Protein AF-A0A3D9ZGR5-F1 (afdb_monomer_lite)

pLDDT: mean 78.17, std 23.21, range [31.7, 98.69]

Sequence (189 aa):
MRRVLQILGTAALRSRIGIALVLVIVVLAVVGVARVFSGPEDVRTGAVGPVDTSTATSAAAPKEGDDGVVEPSPESSTALDPGPSLSPGARRPETVAEAFAGDWLDRTAKADAWYEALLINSTPTLAAKLKGVDPVVVPADRLTGPATVVPRGSGLVEVSYPVDSGTLLLRLVVGEGRWLVDGVDWERG

Organism: NCBI:txid53367

Secondary structure (DSSP, 8-state):
--SSSSSSSSSGGGSHHHHHHHHHHHHHHHHHHHHHHS-----------------------------------S---------PPPPTTPPPHHHHHHHHHHHHH-TTS-HHHHHHHHHTTB-HHHHHHHTT--GGG-S-S-B-S--EEEEEETTEEEEEEEETTEEEEEEEEEETTEEEEEEEEEEE-

Structure (mmCIF, N/CA/C/O backbone):
data_AF-A0A3D9ZGR5-F1
#
_entry.id   AF-A0A3D9ZGR5-F1
#
loop_
_atom_site.group_PDB
_atom_site.id
_atom_site.type_symbol
_atom_site.label_atom_id
_atom_site.label_alt_id
_atom_site.label_comp_id
_atom_site.label_asym_id
_atom_site.label_entity_id
_atom_site.label_seq_id
_atom_site.pdbx_PDB_ins_code
_atom_site.Cartn_x
_atom_site.Cartn_y
_atom_site.Cartn_z
_atom_site.occupancy
_atom_site.B_iso_or_equiv
_atom_site.auth_seq_id
_atom_site.auth_comp_id
_atom_site.auth_asym_id
_atom_site.auth_atom_id
_atom_site.pdbx_PDB_model_num
ATOM 1 N N . MET A 1 1 ? -0.698 -10.8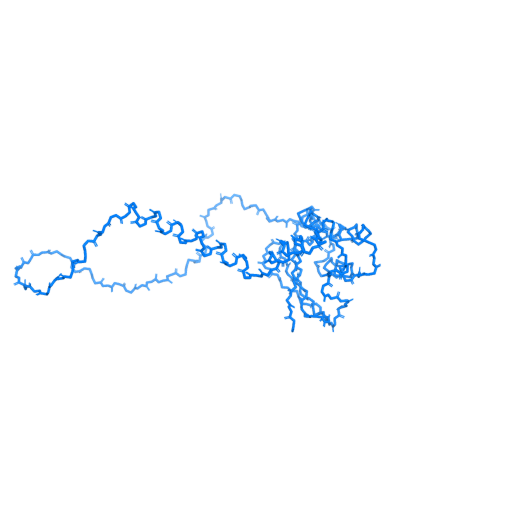22 -53.041 1.00 48.00 1 MET A N 1
ATOM 2 C CA . MET A 1 1 ? -0.924 -9.422 -52.608 1.00 48.00 1 MET A CA 1
ATOM 3 C C . MET A 1 1 ? -2.233 -9.306 -51.813 1.00 48.00 1 MET A C 1
ATOM 5 O O . MET A 1 1 ? -3.213 -8.788 -52.322 1.00 48.00 1 MET A O 1
ATOM 9 N N . ARG A 1 2 ? -2.300 -9.860 -50.591 1.00 48.69 2 ARG A N 1
ATOM 10 C CA . ARG A 1 2 ? -3.538 -9.864 -49.769 1.00 48.69 2 ARG A CA 1
ATOM 11 C C . ARG A 1 2 ? -3.290 -9.887 -48.248 1.00 48.69 2 ARG A C 1
ATOM 13 O O . ARG A 1 2 ? -4.176 -10.245 -47.488 1.00 48.69 2 ARG A O 1
ATOM 20 N N . ARG A 1 3 ? -2.084 -9.525 -47.792 1.00 52.81 3 ARG A N 1
ATOM 21 C CA . ARG A 1 3 ? -1.695 -9.556 -46.365 1.00 52.81 3 ARG A CA 1
ATOM 22 C C . ARG A 1 3 ? -0.889 -8.328 -45.924 1.00 52.81 3 ARG A C 1
ATOM 24 O O . ARG A 1 3 ? 0.081 -8.457 -45.196 1.00 52.81 3 ARG A O 1
ATOM 31 N N . VAL A 1 4 ? -1.263 -7.141 -46.401 1.00 50.06 4 VAL A N 1
ATOM 32 C CA . VAL A 1 4 ? -0.648 -5.873 -45.944 1.00 50.06 4 VAL A CA 1
ATOM 33 C C . VAL A 1 4 ? -1.689 -4.916 -45.340 1.00 50.06 4 VAL A C 1
ATOM 35 O O . VAL A 1 4 ? -1.331 -3.938 -44.701 1.00 50.06 4 VAL A O 1
ATOM 38 N N . LEU A 1 5 ? -2.988 -5.231 -45.422 1.00 52.34 5 LEU A N 1
ATOM 39 C CA . LEU A 1 5 ? -4.062 -4.301 -45.044 1.00 52.34 5 LEU A CA 1
ATOM 40 C C . LEU A 1 5 ? -4.802 -4.649 -43.738 1.00 52.34 5 LEU A C 1
ATOM 42 O O . LEU A 1 5 ? -5.994 -4.384 -43.633 1.00 52.34 5 LEU A O 1
ATOM 46 N N . GLN A 1 6 ? -4.144 -5.261 -42.748 1.00 50.72 6 GLN A N 1
ATOM 47 C CA . GLN A 1 6 ? -4.806 -5.568 -41.462 1.00 50.72 6 GLN A CA 1
ATOM 48 C C . GLN A 1 6 ? -4.006 -5.242 -40.195 1.00 50.72 6 GLN A C 1
ATOM 50 O O . GLN A 1 6 ? -4.490 -5.505 -39.102 1.00 50.72 6 GLN A O 1
ATOM 55 N N . ILE A 1 7 ? -2.834 -4.608 -40.296 1.00 49.72 7 ILE A N 1
ATOM 56 C CA . ILE A 1 7 ? -2.042 -4.248 -39.099 1.00 49.72 7 ILE A CA 1
ATOM 57 C C . ILE A 1 7 ? -2.224 -2.767 -38.702 1.00 49.72 7 ILE A C 1
ATOM 59 O O . ILE A 1 7 ? -1.775 -2.342 -37.645 1.00 49.72 7 ILE A O 1
ATOM 63 N N . LEU A 1 8 ? -2.972 -1.973 -39.479 1.00 50.44 8 LEU A N 1
ATOM 64 C CA . LEU A 1 8 ? -3.129 -0.533 -39.222 1.00 50.44 8 LEU A CA 1
ATOM 65 C C . LEU A 1 8 ? -4.407 -0.133 -38.456 1.00 50.44 8 LEU A C 1
ATOM 67 O O . LEU A 1 8 ? -4.675 1.054 -38.310 1.00 50.44 8 LEU A O 1
ATOM 71 N N . GLY A 1 9 ? -5.202 -1.095 -37.973 1.00 48.31 9 GLY A N 1
ATOM 72 C CA . GLY A 1 9 ? -6.511 -0.818 -37.359 1.00 48.31 9 GLY A CA 1
ATOM 73 C C . GLY A 1 9 ? -6.528 -0.695 -35.831 1.00 48.31 9 GLY A C 1
ATOM 74 O O . GLY A 1 9 ? -7.430 -0.068 -35.289 1.00 48.31 9 GLY A O 1
ATOM 75 N N . THR A 1 10 ? -5.556 -1.268 -35.116 1.00 51.88 10 THR A N 1
ATOM 76 C CA . THR A 1 10 ? -5.634 -1.391 -33.642 1.00 51.88 10 THR A CA 1
ATOM 77 C C . THR A 1 10 ? -4.475 -0.739 -32.887 1.00 51.88 10 THR A C 1
ATOM 79 O O . THR A 1 10 ? -4.535 -0.615 -31.667 1.00 51.88 10 THR A O 1
ATOM 82 N N . ALA A 1 11 ? -3.450 -0.240 -33.588 1.00 47.16 11 ALA A N 1
ATOM 83 C CA . ALA A 1 11 ? -2.308 0.444 -32.971 1.00 47.16 11 ALA A CA 1
ATOM 84 C C . ALA A 1 11 ? -2.539 1.952 -32.727 1.00 47.16 11 ALA A C 1
ATOM 86 O O . ALA A 1 11 ? -1.867 2.548 -31.889 1.00 47.16 11 ALA A O 1
ATOM 87 N N . ALA A 1 12 ? -3.509 2.574 -33.407 1.00 47.66 12 ALA A N 1
ATOM 88 C CA . ALA A 1 12 ? -3.790 4.008 -33.270 1.00 47.66 12 ALA A CA 1
ATOM 89 C C . ALA A 1 12 ? -4.650 4.363 -32.038 1.00 47.66 12 ALA A C 1
ATOM 91 O O . ALA A 1 12 ? -4.722 5.529 -31.654 1.00 47.66 12 ALA A O 1
ATOM 92 N N . LEU A 1 13 ? -5.254 3.371 -31.370 1.00 50.41 13 LEU A N 1
ATOM 93 C CA . LEU A 1 13 ? -6.114 3.573 -30.194 1.00 50.41 13 LEU A CA 1
ATOM 94 C C . LEU A 1 13 ? -5.359 3.498 -28.854 1.00 50.41 13 LEU A C 1
ATOM 96 O O . LEU A 1 13 ? -5.968 3.390 -27.795 1.00 50.41 13 LEU A O 1
ATOM 100 N N . ARG A 1 14 ? -4.021 3.542 -28.891 1.00 52.50 14 ARG A N 1
ATOM 101 C CA . ARG A 1 14 ? -3.148 3.468 -27.706 1.00 52.50 14 ARG A CA 1
ATOM 102 C C . ARG A 1 14 ? -2.356 4.753 -27.443 1.00 52.50 14 ARG A C 1
ATOM 104 O O . ARG A 1 14 ? -1.434 4.757 -26.636 1.00 52.50 14 ARG A O 1
ATOM 111 N N . SER A 1 15 ? -2.715 5.847 -28.114 1.00 52.06 15 SER A N 1
ATOM 112 C CA . SER A 1 15 ? -2.155 7.176 -27.868 1.00 52.06 15 SER A CA 1
ATOM 113 C C . SER A 1 15 ? -3.189 8.036 -27.149 1.00 52.06 15 SER A C 1
ATOM 115 O O . SER A 1 15 ? -4.352 8.063 -27.551 1.00 52.06 15 SER A O 1
ATOM 117 N N . ARG A 1 16 ? -2.771 8.776 -26.112 1.00 60.88 16 ARG A N 1
ATOM 118 C CA . ARG A 1 16 ? -3.596 9.751 -25.360 1.00 60.88 16 ARG A CA 1
ATOM 119 C C . ARG A 1 16 ? -4.367 10.719 -26.275 1.00 60.88 16 ARG A C 1
ATOM 121 O O . ARG A 1 16 ? -5.413 11.234 -25.899 1.00 60.88 16 ARG A O 1
ATOM 128 N N . ILE A 1 17 ? -3.872 10.896 -27.500 1.00 69.00 17 ILE A N 1
ATOM 129 C CA . ILE A 1 17 ? -4.474 11.684 -28.574 1.00 69.00 17 ILE A CA 1
ATOM 130 C C . ILE A 1 17 ? -5.829 11.116 -29.022 1.00 69.00 17 ILE A C 1
ATOM 132 O O . ILE A 1 17 ? -6.754 11.890 -29.234 1.00 69.00 17 ILE A O 1
ATOM 136 N N . GLY A 1 18 ? -5.990 9.791 -29.124 1.00 71.38 18 GLY A N 1
ATOM 137 C CA . GLY A 1 18 ? -7.257 9.176 -29.544 1.00 71.38 18 GLY A CA 1
ATOM 138 C C . GLY A 1 18 ? -8.380 9.424 -28.537 1.00 71.38 18 GLY A C 1
ATOM 139 O O . GLY A 1 18 ? -9.489 9.784 -28.919 1.00 71.38 18 GLY A O 1
ATOM 140 N N . ILE A 1 19 ? -8.058 9.326 -27.244 1.00 76.56 19 ILE A N 1
ATOM 141 C CA . ILE A 1 19 ? -8.994 9.640 -26.157 1.00 76.56 19 ILE A CA 1
ATOM 142 C C . ILE A 1 19 ? -9.350 11.129 -26.180 1.00 76.56 19 ILE A C 1
ATOM 144 O O . ILE A 1 19 ? -10.529 11.464 -26.128 1.00 76.56 19 ILE A O 1
ATOM 148 N N . ALA A 1 20 ? -8.362 12.019 -26.323 1.00 79.50 20 ALA A N 1
ATOM 149 C CA . ALA A 1 20 ? -8.608 13.459 -26.408 1.00 79.50 20 ALA A CA 1
ATOM 150 C C . ALA A 1 20 ? -9.528 13.824 -27.587 1.00 79.50 20 ALA A C 1
ATOM 152 O O . ALA A 1 20 ? -10.441 14.629 -27.426 1.00 79.50 20 ALA A O 1
ATOM 153 N N . LEU A 1 21 ? -9.340 13.194 -28.750 1.00 83.44 21 LEU A N 1
ATOM 154 C CA . LEU A 1 21 ? -10.139 13.455 -29.949 1.00 83.44 21 LEU A CA 1
ATOM 155 C C . LEU A 1 21 ? -11.590 12.979 -29.780 1.00 83.44 21 LEU A C 1
ATOM 157 O O . LEU A 1 21 ? -12.518 13.712 -30.114 1.00 83.44 21 LEU A O 1
ATOM 161 N N . VAL A 1 22 ? -11.794 11.797 -29.186 1.00 84.94 22 VAL A N 1
ATOM 162 C CA . VAL A 1 22 ? -13.137 11.303 -28.835 1.00 84.94 22 VAL A CA 1
ATOM 163 C C . VAL A 1 22 ? -13.820 12.250 -27.845 1.00 84.94 22 VAL A C 1
ATOM 165 O O . VAL A 1 22 ? -14.980 12.603 -28.043 1.00 84.94 22 VAL A O 1
ATOM 168 N N . LEU A 1 23 ? -13.101 12.719 -26.822 1.00 86.19 23 LEU A N 1
ATOM 169 C CA . LEU A 1 23 ? -13.646 13.623 -25.807 1.00 86.19 23 LEU A CA 1
ATOM 170 C C . LEU A 1 23 ? -14.041 14.982 -26.412 1.00 86.19 23 LEU A C 1
ATOM 172 O O . LEU A 1 23 ? -15.135 15.472 -26.147 1.00 86.19 23 LEU A O 1
ATOM 176 N N . VAL A 1 24 ? -13.213 15.548 -27.300 1.00 90.06 24 VAL A N 1
ATOM 177 C CA . VAL A 1 24 ? -13.534 16.782 -28.044 1.00 90.06 24 VAL A CA 1
ATOM 178 C C . VAL A 1 24 ? -14.795 16.612 -28.893 1.00 90.06 24 VAL A C 1
ATOM 180 O O . VAL A 1 24 ? -15.663 17.483 -28.869 1.00 90.06 24 VAL A O 1
ATOM 183 N N . ILE A 1 25 ? -14.939 15.490 -29.607 1.00 91.88 25 ILE A N 1
ATOM 184 C CA . ILE A 1 25 ? -16.136 15.212 -30.418 1.00 91.88 25 ILE A CA 1
ATOM 185 C C . ILE A 1 25 ? -17.385 15.128 -29.534 1.00 91.88 25 ILE A C 1
ATOM 187 O O . ILE A 1 25 ? -18.410 15.718 -29.871 1.00 91.88 25 ILE A O 1
ATOM 191 N N . VAL A 1 26 ? -17.303 14.439 -28.392 1.00 91.56 26 VAL A N 1
ATOM 192 C CA . VAL A 1 26 ? -18.423 14.321 -27.446 1.00 91.56 26 VAL A CA 1
ATOM 193 C C . VAL A 1 26 ? -18.821 15.690 -26.894 1.00 91.56 26 VAL A C 1
ATOM 195 O O . VAL A 1 26 ? -20.006 16.019 -26.889 1.00 91.56 26 VAL A O 1
ATOM 198 N N . VAL A 1 27 ? -17.856 16.522 -26.491 1.00 90.44 27 VAL A N 1
ATOM 199 C CA . VAL A 1 27 ? -18.130 17.884 -26.001 1.00 90.44 27 VAL A CA 1
ATOM 200 C C . VAL A 1 27 ? -18.803 18.729 -27.082 1.00 90.44 27 VAL A C 1
ATOM 202 O O . VAL A 1 27 ? -19.818 19.366 -26.809 1.00 90.44 27 VAL A O 1
ATOM 205 N N . LEU A 1 28 ? -18.300 18.701 -28.319 1.00 89.62 28 LEU A N 1
ATOM 206 C CA . LEU A 1 28 ? -18.910 19.431 -29.434 1.00 89.62 28 LEU A CA 1
ATOM 207 C C . LEU A 1 28 ? -20.324 18.936 -29.753 1.00 89.62 28 LEU A C 1
ATOM 209 O O . LEU A 1 28 ? -21.185 19.752 -30.070 1.00 89.62 28 LEU A O 1
ATOM 213 N N . ALA A 1 29 ? -20.591 17.634 -29.634 1.00 87.25 29 ALA A N 1
ATOM 214 C CA . ALA A 1 29 ? -21.930 17.084 -29.815 1.00 87.25 29 ALA A CA 1
ATOM 215 C C . ALA A 1 29 ? -22.896 17.587 -28.732 1.00 87.25 29 ALA A C 1
ATOM 217 O O . ALA A 1 29 ? -23.987 18.049 -29.057 1.00 87.25 29 ALA A O 1
ATOM 218 N N . VAL A 1 30 ? -22.486 17.574 -27.459 1.00 86.88 30 VAL A N 1
ATOM 219 C CA . VAL A 1 30 ? -23.308 18.080 -26.346 1.00 86.88 30 VAL A CA 1
ATOM 220 C C . VAL A 1 30 ? -23.566 19.581 -26.492 1.00 86.88 30 VAL A C 1
ATOM 222 O O . VAL A 1 30 ? -24.713 20.013 -26.401 1.00 86.88 30 VAL A O 1
ATOM 225 N N . VAL A 1 31 ? -22.528 20.377 -26.777 1.00 81.12 31 VAL A N 1
ATOM 226 C CA . VAL A 1 31 ? -22.653 21.832 -26.978 1.00 81.12 31 VAL A CA 1
ATOM 227 C C . VAL A 1 31 ? -23.486 22.147 -28.218 1.00 81.12 31 VAL A C 1
ATOM 229 O O . VAL A 1 31 ? -24.292 23.071 -28.185 1.00 81.12 31 VAL A O 1
ATOM 232 N N . GLY A 1 32 ? -23.330 21.379 -29.297 1.00 75.62 32 GLY A N 1
ATOM 233 C CA . GLY A 1 32 ? -24.111 21.529 -30.522 1.00 75.62 32 GLY A CA 1
ATOM 234 C C . GLY A 1 32 ? -25.593 21.254 -30.295 1.00 75.62 32 GLY A C 1
ATOM 235 O O . GLY A 1 32 ? -26.429 22.062 -30.687 1.00 75.62 32 GLY A O 1
ATOM 236 N N . VAL A 1 33 ? -25.923 20.164 -29.596 1.00 75.56 33 VAL A N 1
ATOM 237 C CA . VAL A 1 33 ? -27.307 19.843 -29.224 1.00 75.56 33 VAL A CA 1
ATOM 238 C C . VAL A 1 33 ? -27.874 20.919 -28.293 1.00 75.56 33 VAL A C 1
ATOM 240 O O . VAL A 1 33 ? -28.961 21.428 -28.553 1.00 75.56 33 VAL A O 1
ATOM 243 N N . ALA A 1 34 ? -27.123 21.350 -27.275 1.00 69.19 34 ALA A N 1
ATOM 244 C CA . ALA A 1 34 ? -27.546 22.426 -26.378 1.00 69.19 34 ALA A CA 1
ATOM 245 C C . ALA A 1 34 ? -27.788 23.752 -27.125 1.00 69.19 34 ALA A C 1
ATOM 247 O O . ALA A 1 34 ? -28.814 24.387 -26.916 1.00 69.19 34 ALA A O 1
ATOM 248 N N . ARG A 1 35 ? -26.908 24.138 -28.059 1.00 70.19 35 ARG A N 1
ATOM 249 C CA . ARG A 1 35 ? -27.066 25.335 -28.909 1.00 70.19 35 ARG A CA 1
ATOM 250 C C . ARG A 1 35 ? -28.252 25.263 -29.867 1.00 70.19 35 ARG A C 1
ATOM 252 O O . ARG A 1 35 ? -28.731 26.310 -30.279 1.00 70.19 35 ARG A O 1
ATOM 259 N N . VAL A 1 36 ? -28.700 24.071 -30.256 1.00 67.38 36 VAL A N 1
ATOM 260 C CA . VAL A 1 36 ? -29.896 23.913 -31.102 1.00 67.38 36 VAL A CA 1
ATOM 261 C C . VAL A 1 36 ? -31.177 24.070 -30.278 1.00 67.38 36 VAL A C 1
ATOM 263 O O . VAL A 1 36 ? -32.169 24.575 -30.796 1.00 67.38 36 VAL A O 1
ATOM 266 N N . PHE A 1 37 ? -31.153 23.699 -28.995 1.00 63.66 37 PHE A N 1
ATOM 267 C CA . PHE A 1 37 ? -32.278 23.910 -28.077 1.00 63.66 37 PHE A CA 1
ATOM 268 C C . PHE A 1 37 ? -32.301 25.311 -27.446 1.00 63.66 37 PHE A C 1
ATOM 270 O O . PHE A 1 37 ? -33.373 25.821 -27.131 1.00 63.66 37 PHE A O 1
ATOM 277 N N . SER A 1 38 ? -31.146 25.958 -27.297 1.00 58.12 38 SER A N 1
ATOM 278 C CA . SER A 1 38 ? -31.021 27.356 -26.884 1.00 58.12 38 SER A CA 1
ATOM 279 C C . SER A 1 38 ? -31.007 28.252 -28.121 1.00 58.12 38 SER A C 1
ATOM 281 O O . SER A 1 38 ? -29.950 28.529 -28.685 1.00 58.12 38 SER A O 1
ATOM 283 N N . GLY A 1 39 ? -32.191 28.675 -28.571 1.00 50.25 39 GLY A N 1
ATOM 284 C CA . GLY A 1 39 ? -32.332 29.667 -29.640 1.00 50.25 39 GLY A CA 1
ATOM 285 C C . GLY A 1 39 ? -31.538 30.962 -29.371 1.00 50.25 39 GLY A C 1
ATOM 286 O O . GLY A 1 39 ? -31.064 31.183 -28.256 1.00 50.25 39 GLY A O 1
ATOM 287 N N . PRO A 1 40 ? -31.349 31.815 -30.394 1.00 48.09 40 PRO A N 1
ATOM 288 C CA . PRO A 1 40 ? -30.497 32.995 -30.297 1.00 48.09 40 PRO A CA 1
ATOM 289 C C . PRO A 1 40 ? -31.122 34.028 -29.355 1.00 48.09 40 PRO A C 1
ATOM 291 O O . PRO A 1 40 ? -32.073 34.712 -29.718 1.00 48.09 40 PRO A O 1
ATOM 294 N N . GLU A 1 41 ? -30.585 34.138 -28.144 1.00 50.88 41 GLU A N 1
ATOM 295 C CA . GLU A 1 41 ? -30.926 35.221 -27.224 1.00 50.88 41 GLU A CA 1
ATOM 296 C C . GLU A 1 41 ? -30.196 36.493 -27.678 1.00 50.88 41 GLU A C 1
ATOM 298 O O . GLU A 1 41 ? -28.963 36.551 -27.739 1.00 50.88 41 GLU A O 1
ATOM 303 N N . ASP A 1 42 ? -30.998 37.489 -28.053 1.00 39.47 42 ASP A N 1
ATOM 304 C CA . ASP A 1 42 ? -30.600 38.827 -28.469 1.00 39.47 42 ASP A CA 1
ATOM 305 C C . ASP A 1 42 ? -29.601 39.472 -27.497 1.00 39.47 42 ASP A C 1
ATOM 307 O O . ASP A 1 42 ? -29.864 39.664 -26.308 1.00 39.47 42 ASP A O 1
ATOM 311 N N . VAL A 1 43 ? -28.475 39.924 -28.047 1.00 49.81 43 VAL A N 1
ATOM 312 C CA . VAL A 1 43 ? -27.574 40.873 -27.393 1.00 49.81 43 VAL A CA 1
ATOM 313 C C . VAL A 1 43 ? -28.301 42.215 -27.281 1.00 49.81 43 VAL A C 1
ATOM 315 O O . VAL A 1 43 ? -28.316 43.005 -28.224 1.00 49.81 43 VAL A O 1
ATOM 318 N N . ARG A 1 44 ? -28.904 42.499 -26.123 1.00 39.66 44 ARG A N 1
ATOM 319 C CA . ARG A 1 44 ? -29.352 43.855 -25.777 1.00 39.66 44 ARG A CA 1
ATOM 320 C C . ARG A 1 44 ? -28.304 44.566 -24.938 1.00 39.66 44 ARG A C 1
ATOM 322 O O . ARG A 1 44 ? -28.323 44.572 -23.713 1.00 39.66 44 ARG A O 1
ATOM 329 N N . THR A 1 45 ? -27.404 45.204 -25.667 1.00 46.22 45 THR A N 1
ATOM 330 C CA . THR A 1 45 ? -26.655 46.384 -25.250 1.00 46.22 45 THR A CA 1
ATOM 331 C C . THR A 1 45 ? -27.625 47.559 -25.101 1.00 46.22 45 THR A C 1
ATOM 333 O O . THR A 1 45 ? -28.387 47.851 -26.021 1.00 46.22 45 THR A O 1
ATOM 336 N N . GLY A 1 46 ? -27.564 48.273 -23.982 1.00 34.06 46 GLY A N 1
ATOM 337 C CA . GLY A 1 46 ? -28.176 49.593 -23.818 1.00 34.06 46 GLY A CA 1
ATOM 338 C C . GLY A 1 46 ? -28.560 49.841 -22.363 1.00 34.06 46 GLY A C 1
ATOM 339 O O . GLY A 1 46 ? -28.967 48.921 -21.671 1.00 34.06 46 GLY A O 1
ATOM 340 N N . ALA A 1 47 ? -28.475 51.033 -21.798 1.00 36.12 47 ALA A N 1
ATOM 341 C CA . ALA A 1 47 ? -27.923 52.321 -22.186 1.00 36.12 47 ALA A CA 1
ATOM 342 C C . ALA A 1 47 ? -28.001 53.175 -20.901 1.00 36.12 47 ALA A C 1
ATOM 344 O O . ALA A 1 47 ? -28.826 52.914 -20.026 1.00 36.12 47 ALA A O 1
ATOM 345 N N . VAL A 1 48 ? -27.132 54.170 -20.766 1.00 39.56 48 VAL A N 1
ATOM 346 C CA . VAL A 1 48 ? -27.047 55.062 -19.601 1.00 39.56 48 VAL A CA 1
ATOM 347 C C . VAL A 1 48 ? -28.098 56.188 -19.668 1.00 39.56 48 VAL A C 1
ATOM 349 O O . VAL A 1 48 ? -28.168 56.873 -20.685 1.00 39.56 48 VAL A O 1
ATOM 352 N N . GLY A 1 49 ? -28.800 56.431 -18.544 1.00 33.00 49 GLY A N 1
ATOM 353 C CA . GLY A 1 49 ? -29.397 57.719 -18.101 1.00 33.00 49 GLY A CA 1
ATOM 354 C C . GLY A 1 49 ? -30.915 57.932 -18.324 1.00 33.00 49 GLY A C 1
ATOM 355 O O . GLY A 1 49 ? -31.471 57.257 -19.187 1.00 33.00 49 GLY A O 1
ATOM 356 N N . PRO A 1 50 ? -31.599 58.898 -17.648 1.00 43.03 50 PRO A N 1
ATOM 357 C CA . PRO A 1 50 ? -31.238 59.737 -16.488 1.00 43.03 50 PRO A CA 1
ATOM 358 C C . PRO A 1 50 ? -32.258 59.693 -15.303 1.00 43.03 50 PRO A C 1
ATOM 360 O O . PRO A 1 50 ? -33.267 58.995 -15.335 1.00 43.03 50 PRO A O 1
ATOM 363 N N . VAL A 1 51 ? -31.929 60.445 -14.245 1.00 42.28 51 VAL A N 1
ATOM 364 C CA . VAL A 1 51 ? -32.582 60.632 -12.927 1.00 42.28 51 VAL A CA 1
ATOM 365 C C . VAL A 1 51 ? -33.899 61.431 -12.966 1.00 42.28 51 VAL A C 1
ATOM 367 O O . VAL A 1 51 ? -33.981 62.388 -13.722 1.00 42.28 51 VAL A O 1
ATOM 370 N N . ASP A 1 52 ? -34.871 61.043 -12.117 1.00 31.81 52 ASP A N 1
ATOM 371 C CA . ASP A 1 52 ? -35.713 61.861 -11.194 1.00 31.81 52 ASP A CA 1
ATOM 372 C C . ASP A 1 52 ? -36.840 60.940 -10.648 1.00 31.81 52 ASP A C 1
ATOM 374 O O . ASP A 1 52 ? -37.524 60.275 -11.416 1.00 31.81 52 ASP A O 1
ATOM 378 N N . THR A 1 53 ? -37.111 60.736 -9.351 1.00 32.91 53 THR A N 1
ATOM 379 C CA . THR A 1 53 ? -37.712 61.675 -8.385 1.00 32.91 53 THR A CA 1
ATOM 380 C C . THR A 1 53 ? -37.743 61.020 -6.981 1.00 32.91 53 THR A C 1
ATOM 382 O O . THR A 1 53 ? -37.708 59.800 -6.838 1.00 32.91 53 THR A O 1
ATOM 385 N N . SER A 1 54 ? -37.819 61.859 -5.954 1.00 34.88 54 SER A N 1
ATOM 386 C CA . SER A 1 54 ? -37.655 61.665 -4.508 1.00 34.88 54 SER A CA 1
ATOM 387 C C . SER A 1 54 ? -38.468 60.590 -3.743 1.00 34.88 54 SER A C 1
ATOM 389 O O . SER A 1 54 ? -39.646 60.363 -3.989 1.00 34.88 54 SER A O 1
ATOM 391 N N . THR A 1 55 ? -37.817 60.116 -2.665 1.00 35.41 55 THR A N 1
ATOM 392 C CA . THR A 1 55 ? -38.342 59.675 -1.347 1.00 35.41 55 THR A CA 1
ATOM 393 C C . THR A 1 55 ? -39.033 58.307 -1.225 1.00 35.41 55 THR A C 1
ATOM 395 O O . THR A 1 55 ? -40.238 58.200 -1.407 1.00 35.41 55 THR A O 1
ATOM 398 N N . ALA A 1 56 ? -38.300 57.295 -0.730 1.00 34.41 56 ALA A N 1
ATOM 399 C CA . ALA A 1 56 ? -38.486 56.703 0.612 1.00 34.41 56 ALA A CA 1
ATOM 400 C C . ALA A 1 56 ? -37.757 55.347 0.775 1.00 34.41 56 ALA A C 1
ATOM 402 O O . ALA A 1 56 ? -37.873 54.467 -0.071 1.00 34.41 56 ALA A O 1
ATOM 403 N N . THR A 1 57 ? -37.163 55.160 1.962 1.00 31.70 57 THR A N 1
ATOM 404 C CA . THR A 1 57 ? -36.913 53.877 2.664 1.00 31.70 57 THR A CA 1
ATOM 405 C C . THR A 1 57 ? -35.495 53.276 2.620 1.00 31.70 57 THR A C 1
ATOM 407 O O . THR A 1 57 ? -34.997 52.826 1.598 1.00 31.70 57 THR A O 1
ATOM 410 N N . SER A 1 58 ? -34.916 53.219 3.829 1.00 37.81 58 SER A N 1
ATOM 411 C CA . SER A 1 58 ? -33.827 52.371 4.341 1.00 37.81 58 SER A CA 1
ATOM 412 C C . SER A 1 58 ? -32.491 52.337 3.601 1.00 37.81 58 SER A C 1
ATOM 414 O O . SER A 1 58 ? -32.146 51.372 2.925 1.00 37.81 58 SER A O 1
ATOM 416 N N . ALA A 1 59 ? -31.647 53.320 3.916 1.00 37.09 59 ALA A N 1
ATOM 417 C CA . ALA A 1 59 ? -30.204 53.117 3.929 1.00 37.09 59 ALA A CA 1
ATOM 418 C C . ALA A 1 59 ? -29.831 52.262 5.158 1.00 37.09 59 ALA A C 1
ATOM 420 O O . ALA A 1 59 ? -29.641 52.782 6.257 1.00 37.09 59 ALA A O 1
ATOM 421 N N . ALA A 1 60 ? -29.751 50.942 4.985 1.00 44.81 60 ALA A N 1
ATOM 422 C CA . ALA A 1 60 ? -28.958 50.109 5.880 1.00 44.81 60 ALA A CA 1
ATOM 423 C C . ALA A 1 60 ? -27.485 50.300 5.491 1.00 44.81 60 ALA A C 1
ATOM 425 O O . ALA A 1 60 ? -27.084 49.983 4.374 1.00 44.81 60 ALA A O 1
ATOM 426 N N . ALA A 1 61 ? -26.702 50.886 6.396 1.00 45.19 61 ALA A N 1
ATOM 427 C CA . ALA A 1 61 ? -25.254 50.989 6.260 1.00 45.19 61 ALA A CA 1
ATOM 428 C C . ALA A 1 61 ? -24.629 49.591 6.060 1.00 45.19 61 ALA A C 1
ATOM 430 O O . ALA A 1 61 ? -25.109 48.633 6.677 1.00 45.19 61 ALA 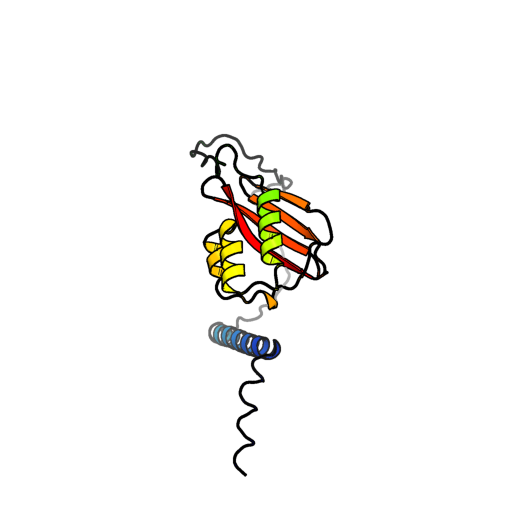A O 1
ATOM 431 N N . PRO A 1 62 ? -23.559 49.449 5.256 1.00 45.47 62 PRO A N 1
ATOM 432 C CA . PRO A 1 62 ? -22.839 48.190 5.160 1.00 45.47 62 PRO A CA 1
ATOM 433 C C . PRO A 1 62 ? -22.145 47.954 6.504 1.00 45.47 62 PRO A C 1
ATOM 435 O O . PRO A 1 62 ? -21.204 48.663 6.852 1.00 45.47 62 PRO A O 1
ATOM 438 N N . LYS A 1 63 ? -22.645 47.001 7.297 1.00 45.69 63 LYS A N 1
ATOM 439 C CA . LYS A 1 63 ? -21.830 46.419 8.363 1.00 45.69 63 LYS A CA 1
ATOM 440 C C . LYS A 1 63 ? -20.790 45.536 7.688 1.00 45.69 63 LYS A C 1
ATOM 442 O O . LYS A 1 63 ? -21.141 44.741 6.818 1.00 45.69 63 LYS A O 1
ATOM 447 N N . GLU A 1 64 ? -19.538 45.755 8.072 1.00 50.22 64 GLU A N 1
ATOM 448 C CA . GLU A 1 64 ? -18.400 44.883 7.813 1.00 50.22 64 GLU A CA 1
ATOM 449 C C . GLU A 1 64 ? -18.810 43.410 7.822 1.00 50.22 64 GLU A C 1
ATOM 451 O O . GLU A 1 64 ? -19.561 42.971 8.696 1.00 50.22 64 GLU A O 1
ATOM 456 N N . GLY A 1 65 ? -18.320 42.678 6.819 1.00 46.62 65 GLY A N 1
ATOM 457 C CA . GLY A 1 65 ? -18.356 41.226 6.794 1.00 46.62 65 GLY A CA 1
ATOM 458 C C . GLY A 1 65 ? -17.615 40.703 8.014 1.00 46.62 65 GLY A C 1
ATOM 459 O O . GLY A 1 65 ? -16.388 40.679 8.052 1.00 46.62 65 GLY A O 1
ATOM 460 N N . ASP A 1 66 ? -18.392 40.351 9.028 1.00 47.72 66 ASP A N 1
ATOM 461 C CA . ASP A 1 66 ? -17.976 39.510 10.131 1.00 47.72 66 ASP A CA 1
ATOM 462 C C . ASP A 1 66 ? -17.922 38.078 9.589 1.00 47.72 66 ASP A C 1
ATOM 464 O O . ASP A 1 66 ? -18.881 37.312 9.698 1.00 47.72 66 ASP A O 1
ATOM 468 N N . ASP A 1 67 ? -16.814 37.741 8.923 1.00 58.69 67 ASP A N 1
ATOM 469 C CA . ASP A 1 67 ? -16.462 36.367 8.552 1.00 58.69 67 ASP A CA 1
ATOM 470 C C . ASP A 1 67 ? -16.036 35.624 9.828 1.00 58.69 67 ASP A C 1
ATOM 472 O O . ASP A 1 67 ? -14.886 35.213 10.011 1.00 58.69 67 ASP A O 1
ATOM 476 N N . GLY A 1 68 ? -16.985 35.517 10.759 1.00 46.28 68 GLY A N 1
ATOM 477 C CA . GLY A 1 68 ? -16.845 34.808 12.010 1.00 46.28 68 GLY A CA 1
ATOM 478 C C . GLY A 1 68 ? -16.519 33.353 11.719 1.00 46.28 68 GLY A C 1
ATOM 479 O O . GLY A 1 68 ? -17.337 32.602 11.184 1.00 46.28 68 GLY A O 1
ATOM 480 N N . VAL A 1 69 ? -15.301 32.964 12.091 1.00 54.59 69 VAL A N 1
ATOM 481 C CA . VAL A 1 69 ? -14.917 31.577 12.339 1.00 54.59 69 VAL A CA 1
ATOM 482 C C . VAL A 1 69 ? -16.044 30.927 13.134 1.00 54.59 69 VAL A C 1
ATOM 484 O O . VAL A 1 69 ? -16.294 31.278 14.286 1.00 54.59 69 VAL A O 1
ATOM 487 N N . VAL A 1 70 ? -16.743 29.983 12.507 1.00 48.50 70 VAL A N 1
ATOM 488 C CA . VAL A 1 70 ? -17.621 29.070 13.232 1.00 48.50 70 VAL A CA 1
ATOM 489 C C . VAL A 1 70 ? -16.697 28.163 14.032 1.00 48.50 70 VAL A C 1
ATOM 491 O O . VAL A 1 70 ? -16.228 27.138 13.540 1.00 48.50 70 VAL A O 1
ATOM 494 N N . GLU A 1 71 ? -16.388 28.564 15.262 1.00 54.44 71 GLU A N 1
ATOM 495 C CA . GLU A 1 71 ? -15.941 27.601 16.255 1.00 54.44 71 GLU A CA 1
ATOM 496 C C . GLU A 1 71 ? -17.080 26.590 16.447 1.00 54.44 71 GLU A C 1
ATOM 498 O O . GLU A 1 71 ? -18.239 26.995 16.605 1.00 54.44 71 GLU A O 1
ATOM 503 N N . PRO A 1 72 ? -16.808 25.276 16.391 1.00 47.84 72 PRO A N 1
ATOM 504 C CA . PRO A 1 72 ? -17.840 24.286 16.631 1.00 47.84 72 PRO A CA 1
ATOM 505 C C . PRO A 1 72 ? -18.330 24.418 18.078 1.00 47.84 72 PRO A C 1
ATOM 507 O O . PRO A 1 72 ? -17.661 24.008 19.024 1.00 47.84 72 PRO A O 1
ATOM 510 N N . SER A 1 73 ? -19.513 25.013 18.236 1.00 40.78 73 SER A N 1
ATOM 511 C CA . SER A 1 73 ? -20.262 25.045 19.490 1.00 40.78 73 SER A CA 1
ATOM 512 C C . SER A 1 73 ? -20.522 23.605 19.960 1.00 40.78 73 SER A C 1
ATOM 514 O O . SER A 1 73 ? -21.033 22.800 19.174 1.00 40.78 73 SER A O 1
ATOM 516 N N . PRO A 1 74 ? -20.184 23.236 21.209 1.00 53.16 74 PRO A N 1
ATOM 517 C CA . PRO A 1 74 ? -20.239 21.854 21.655 1.00 53.16 74 PRO A CA 1
ATOM 518 C C . PRO A 1 74 ? -21.620 21.480 22.206 1.00 53.16 74 PRO A C 1
ATOM 520 O O . PRO A 1 74 ? -21.680 20.839 23.240 1.00 53.16 74 PRO A O 1
ATOM 523 N N . GLU A 1 75 ? -22.738 21.851 21.572 1.00 53.00 75 GLU A N 1
ATOM 524 C CA . GLU A 1 75 ? -24.072 21.492 22.090 1.00 53.00 75 GLU A CA 1
ATOM 525 C C . GLU A 1 75 ? -25.058 21.086 20.986 1.00 53.00 75 GLU A C 1
ATOM 527 O O . GLU A 1 75 ? -25.985 21.798 20.608 1.00 53.00 75 GLU A O 1
ATOM 532 N N . SER A 1 76 ? -24.875 19.866 20.480 1.00 42.41 76 SER A N 1
ATOM 533 C CA . SER A 1 76 ? -25.981 19.010 20.036 1.00 42.41 76 SER A CA 1
ATOM 534 C C . SER A 1 76 ? -25.529 17.557 20.055 1.00 42.41 76 SER A C 1
ATOM 536 O O . SER A 1 76 ? -24.852 17.076 19.149 1.00 42.41 76 SER A O 1
ATOM 538 N N . SER A 1 77 ? -25.903 16.859 21.128 1.00 50.31 77 SER A N 1
ATOM 539 C CA . SER A 1 77 ? -25.765 15.415 21.292 1.00 50.31 77 SER A CA 1
ATOM 540 C C . SER A 1 77 ? -26.594 14.665 20.243 1.00 50.31 77 SER A C 1
ATOM 542 O O . SER A 1 77 ? -27.686 14.178 20.510 1.00 50.31 77 SER A O 1
ATOM 544 N N . THR A 1 78 ? -26.045 14.542 19.041 1.00 47.19 78 THR A N 1
ATOM 545 C CA . THR A 1 78 ? -26.189 13.319 18.250 1.00 47.19 78 THR A CA 1
ATOM 546 C C . THR A 1 78 ? -25.088 12.402 18.757 1.00 47.19 78 THR A C 1
ATOM 548 O O . THR A 1 78 ? -23.960 12.870 18.890 1.00 47.19 78 THR A O 1
ATOM 551 N N . ALA A 1 79 ? -25.392 11.156 19.129 1.00 51.31 79 ALA A N 1
ATOM 552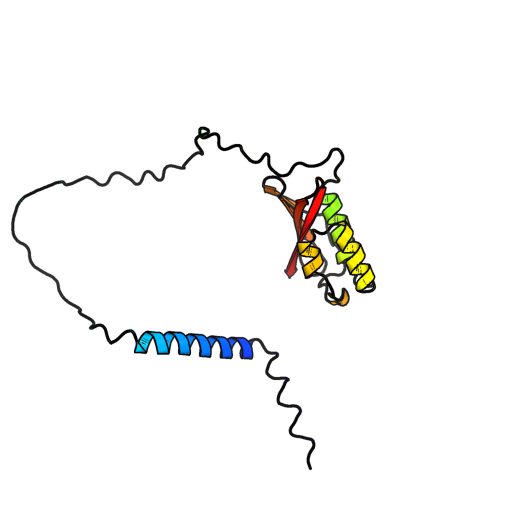 C CA . ALA A 1 79 ? -24.373 10.203 19.566 1.00 51.31 79 ALA A CA 1
ATOM 553 C C . ALA A 1 79 ? -23.198 10.238 18.575 1.00 51.31 79 ALA A C 1
ATOM 555 O O . ALA A 1 79 ? -23.365 9.840 17.422 1.00 51.31 79 ALA A O 1
ATOM 556 N N . LEU A 1 80 ? -22.055 10.801 18.995 1.00 48.06 80 LEU A N 1
ATOM 557 C CA . LEU A 1 80 ? -20.844 10.761 18.193 1.00 48.06 80 LEU A CA 1
ATOM 558 C C . LEU A 1 80 ? -20.523 9.282 18.043 1.00 48.06 80 LEU A C 1
ATOM 560 O O . LEU A 1 80 ? -20.265 8.608 19.042 1.00 48.06 80 LEU A O 1
ATOM 564 N N . ASP A 1 81 ? -20.580 8.785 16.812 1.00 55.81 81 ASP A N 1
ATOM 565 C CA . ASP A 1 81 ? -19.929 7.532 16.467 1.00 55.81 81 ASP A CA 1
ATOM 566 C C . ASP A 1 81 ? -18.503 7.620 17.045 1.00 55.81 81 ASP A C 1
ATOM 568 O O . ASP A 1 81 ? -17.797 8.576 16.701 1.00 55.81 81 ASP A O 1
ATOM 572 N N . PRO A 1 82 ? -18.094 6.751 17.995 1.00 57.44 82 PRO A N 1
ATOM 573 C CA . PRO A 1 82 ? -16.873 6.924 18.795 1.00 57.44 82 PRO A CA 1
ATOM 574 C C . PRO A 1 82 ? -15.559 6.857 17.991 1.00 57.44 82 PRO A C 1
ATOM 576 O O . PRO A 1 82 ? -14.475 6.733 18.562 1.00 57.44 82 PRO A O 1
ATOM 579 N N . GLY A 1 83 ? -15.634 6.973 16.667 1.00 64.88 83 GLY A N 1
ATOM 580 C CA . GLY A 1 83 ? -14.550 6.741 15.743 1.00 64.88 83 GLY A CA 1
ATOM 581 C C . GLY A 1 83 ? -14.186 5.259 15.697 1.00 64.88 83 GLY A C 1
ATOM 582 O O . GLY A 1 83 ? -14.595 4.455 16.542 1.00 64.88 83 GLY A O 1
ATOM 583 N N . PRO A 1 84 ? -13.394 4.858 14.700 1.00 78.62 84 PRO A N 1
ATOM 584 C CA . PRO A 1 84 ? -12.910 3.493 14.643 1.00 78.62 84 PRO A CA 1
ATOM 585 C C . PRO A 1 84 ? -11.956 3.233 15.823 1.00 78.62 84 PRO A C 1
ATOM 587 O O . PRO A 1 84 ? -10.982 3.957 16.037 1.00 78.62 84 PRO A O 1
ATOM 590 N N . SER A 1 85 ? -12.245 2.190 16.603 1.00 84.94 85 SER A N 1
ATOM 591 C CA . SER A 1 85 ? -11.448 1.794 17.769 1.00 84.94 85 SER A CA 1
ATOM 592 C C . SER A 1 85 ? -10.417 0.728 17.395 1.00 84.94 85 SER A C 1
ATOM 594 O O . SER A 1 85 ? -10.717 -0.203 16.648 1.00 84.94 85 SER A O 1
ATOM 596 N N . LEU A 1 86 ? -9.198 0.855 17.923 1.00 92.00 86 LEU A N 1
ATOM 597 C CA . LEU A 1 86 ? -8.134 -0.138 17.777 1.00 92.00 86 LEU A CA 1
ATOM 598 C C . LEU A 1 86 ? -8.235 -1.196 18.879 1.00 92.00 86 LEU A C 1
ATOM 600 O O . LEU A 1 86 ? -8.416 -0.874 20.053 1.00 92.00 86 LEU A O 1
ATOM 604 N N . SER A 1 87 ? -8.049 -2.463 18.517 1.00 91.88 87 SER A N 1
ATOM 605 C CA . SER A 1 87 ? -7.930 -3.550 19.481 1.00 91.88 87 SER A CA 1
ATOM 606 C C . SER A 1 87 ? -6.670 -3.382 20.342 1.00 91.88 87 SER A C 1
ATOM 608 O O . SER A 1 87 ? -5.639 -2.904 19.852 1.00 91.88 87 SER A O 1
ATOM 610 N N . PRO A 1 88 ? -6.702 -3.812 21.616 1.00 90.19 88 PRO A N 1
ATOM 611 C CA . PRO A 1 88 ? -5.515 -3.827 22.461 1.00 90.19 88 PRO A CA 1
ATOM 612 C C . PRO A 1 88 ? -4.356 -4.575 21.789 1.00 90.19 88 PRO A C 1
ATOM 614 O O . PRO A 1 88 ? -4.524 -5.694 21.310 1.00 90.19 88 PRO A O 1
ATOM 617 N N . GLY A 1 89 ? -3.176 -3.952 21.747 1.00 89.44 89 GLY A N 1
ATOM 618 C CA . GLY A 1 89 ? -1.987 -4.546 21.129 1.00 89.44 89 GLY A CA 1
ATOM 619 C C . GLY A 1 89 ? -1.971 -4.533 19.596 1.00 89.44 89 GLY A C 1
ATOM 620 O O . GLY A 1 89 ? -1.097 -5.169 19.006 1.00 89.44 89 GLY A O 1
ATOM 621 N N . ALA A 1 90 ? -2.890 -3.818 18.935 1.00 92.56 90 ALA A N 1
ATOM 622 C CA . ALA A 1 90 ? -2.820 -3.613 17.492 1.00 92.56 90 ALA A CA 1
ATOM 623 C C . ALA A 1 90 ? -1.446 -3.050 17.081 1.00 92.56 90 ALA A C 1
ATOM 625 O O . ALA A 1 90 ? -0.910 -2.138 17.718 1.00 92.56 90 ALA A O 1
ATOM 626 N N . ARG A 1 91 ? -0.875 -3.599 15.998 1.00 95.50 91 ARG A N 1
ATOM 627 C CA . ARG A 1 91 ? 0.375 -3.086 15.415 1.00 95.50 91 ARG A CA 1
ATOM 628 C C . ARG A 1 91 ? 0.207 -1.615 15.058 1.00 95.50 91 ARG A C 1
ATOM 630 O O . ARG A 1 91 ? -0.859 -1.216 14.604 1.00 95.50 91 ARG A O 1
ATOM 637 N N . ARG A 1 92 ? 1.265 -0.827 15.232 1.00 94.94 92 ARG A N 1
ATOM 638 C CA . ARG A 1 92 ? 1.270 0.589 14.856 1.00 94.94 92 ARG A CA 1
ATOM 639 C C . ARG A 1 92 ? 1.150 0.769 13.334 1.00 94.94 92 ARG A C 1
ATOM 641 O O . ARG A 1 92 ? 1.559 -0.140 12.601 1.00 94.94 92 ARG A O 1
ATOM 648 N N . PRO A 1 93 ? 0.617 1.906 12.849 1.00 95.56 93 PRO A N 1
ATOM 649 C CA . PRO A 1 93 ? 0.421 2.125 11.419 1.00 95.56 93 PRO A CA 1
ATOM 650 C C . PRO A 1 93 ? 1.738 2.057 10.639 1.00 95.56 93 PRO A C 1
ATOM 652 O O . PRO A 1 93 ? 1.772 1.424 9.590 1.00 95.56 93 PRO A O 1
ATOM 655 N N . GLU A 1 94 ? 2.838 2.600 11.170 1.00 95.44 94 GLU A N 1
ATOM 656 C CA . GLU A 1 94 ? 4.149 2.561 10.514 1.00 95.44 94 GLU A CA 1
ATOM 657 C C . GLU A 1 94 ? 4.658 1.131 10.282 1.00 95.44 94 GLU A C 1
ATOM 659 O O . GLU A 1 94 ? 5.189 0.829 9.220 1.00 95.44 94 GLU A O 1
ATOM 664 N N . THR A 1 95 ? 4.420 0.216 11.226 1.00 97.31 95 THR A N 1
ATOM 665 C CA . THR A 1 95 ? 4.837 -1.189 11.108 1.00 97.31 95 THR A CA 1
ATOM 666 C C . THR A 1 95 ? 4.002 -1.943 10.074 1.00 97.31 95 THR A C 1
ATOM 668 O O . THR A 1 95 ? 4.508 -2.821 9.379 1.00 97.31 95 THR A O 1
ATOM 671 N N . VAL A 1 96 ? 2.706 -1.629 9.974 1.00 98.19 96 VAL A N 1
ATOM 672 C CA . VAL A 1 96 ? 1.827 -2.217 8.951 1.00 98.19 96 VAL A CA 1
ATOM 673 C C . VAL A 1 96 ? 2.190 -1.684 7.566 1.00 98.19 96 VAL A C 1
ATOM 675 O O . VAL A 1 96 ? 2.256 -2.463 6.616 1.00 98.19 96 VAL A O 1
ATOM 678 N N . ALA A 1 97 ? 2.457 -0.380 7.467 1.00 98.25 97 ALA A N 1
ATOM 679 C CA . ALA A 1 97 ? 2.875 0.277 6.237 1.00 98.25 97 ALA A CA 1
ATOM 680 C C . ALA A 1 97 ? 4.211 -0.276 5.725 1.00 98.25 97 ALA A C 1
ATOM 682 O O . ALA A 1 97 ? 4.327 -0.568 4.542 1.00 98.25 97 ALA A O 1
ATOM 683 N N . GLU A 1 98 ? 5.185 -0.488 6.613 1.00 98.12 98 GLU A N 1
ATOM 684 C CA . GLU A 1 98 ? 6.503 -1.020 6.256 1.00 98.12 98 GLU A CA 1
ATOM 685 C C . GLU A 1 98 ? 6.417 -2.454 5.726 1.00 98.12 98 GLU A C 1
ATOM 687 O O . GLU A 1 98 ? 6.994 -2.756 4.683 1.00 98.12 98 GLU A O 1
ATOM 692 N N . ALA A 1 99 ? 5.647 -3.319 6.395 1.00 98.25 99 ALA A N 1
ATOM 693 C CA . ALA A 1 99 ? 5.427 -4.686 5.930 1.00 98.25 99 ALA A CA 1
ATOM 694 C C . ALA A 1 99 ? 4.774 -4.703 4.539 1.00 98.25 99 ALA A C 1
ATOM 696 O O . ALA A 1 99 ? 5.266 -5.366 3.633 1.00 98.25 99 ALA A O 1
ATOM 697 N N . PHE A 1 100 ? 3.711 -3.912 4.352 1.00 98.56 100 PHE A N 1
ATOM 698 C CA . PHE A 1 100 ? 3.053 -3.788 3.053 1.00 98.56 100 PHE A CA 1
ATOM 699 C C . PHE A 1 100 ? 3.991 -3.227 1.974 1.00 98.56 100 PHE A C 1
ATOM 701 O O . PHE A 1 100 ? 3.992 -3.725 0.855 1.00 98.56 100 PHE A O 1
ATOM 708 N N . ALA A 1 101 ? 4.788 -2.200 2.286 1.00 98.31 101 ALA A N 1
ATOM 709 C CA . ALA A 1 101 ? 5.729 -1.606 1.340 1.00 98.31 101 ALA A CA 1
ATOM 710 C C . ALA A 1 101 ? 6.800 -2.613 0.899 1.00 98.31 101 ALA A C 1
ATOM 712 O O . ALA A 1 101 ? 7.128 -2.664 -0.283 1.00 98.31 101 ALA A O 1
ATOM 713 N N . GLY A 1 102 ? 7.311 -3.427 1.828 1.00 97.81 102 GLY A N 1
ATOM 714 C CA . GLY A 1 102 ? 8.255 -4.500 1.521 1.00 97.81 102 GLY A CA 1
ATOM 715 C C . GLY A 1 102 ? 7.682 -5.506 0.524 1.00 97.81 102 GLY A C 1
ATOM 716 O O . GLY A 1 102 ? 8.308 -5.767 -0.500 1.00 97.81 102 GLY A O 1
ATOM 717 N N . ASP A 1 103 ? 6.467 -5.992 0.781 1.00 98.19 103 ASP A N 1
ATOM 718 C CA . ASP A 1 103 ? 5.772 -6.919 -0.118 1.00 98.19 103 ASP A CA 1
ATOM 719 C C . ASP A 1 103 ? 5.457 -6.260 -1.474 1.00 98.19 103 ASP A C 1
ATOM 721 O O . ASP A 1 103 ? 5.633 -6.866 -2.528 1.00 98.19 103 ASP A O 1
ATOM 725 N N . TRP A 1 104 ? 5.041 -4.987 -1.473 1.00 98.19 104 TRP A N 1
ATOM 726 C CA . TRP A 1 104 ? 4.685 -4.253 -2.692 1.00 98.19 104 TRP A CA 1
ATOM 727 C C . TRP A 1 104 ? 5.885 -4.073 -3.623 1.00 98.19 104 TRP A C 1
ATOM 729 O O . TRP A 1 104 ? 5.732 -4.192 -4.838 1.00 98.19 104 TRP A O 1
ATOM 739 N N . LEU A 1 105 ? 7.072 -3.842 -3.057 1.00 98.12 105 LEU A N 1
ATOM 740 C CA . LEU A 1 105 ? 8.329 -3.676 -3.788 1.00 98.12 105 LEU A CA 1
ATOM 741 C C . LEU A 1 105 ? 8.945 -4.999 -4.271 1.00 98.12 105 LEU A C 1
ATOM 743 O O . LEU A 1 105 ? 9.882 -4.960 -5.070 1.00 98.12 105 LEU A O 1
ATOM 747 N N . ASP A 1 106 ? 8.445 -6.166 -3.845 1.00 97.12 106 ASP A N 1
ATOM 748 C CA . ASP A 1 106 ? 8.959 -7.452 -4.326 1.00 97.12 106 ASP A CA 1
ATOM 749 C C . ASP A 1 106 ? 8.470 -7.763 -5.746 1.00 97.12 106 ASP A C 1
ATOM 751 O O . ASP A 1 106 ? 7.529 -8.521 -5.995 1.00 97.12 106 ASP A O 1
ATOM 755 N N . ARG A 1 107 ? 9.187 -7.197 -6.714 1.00 95.94 107 ARG A N 1
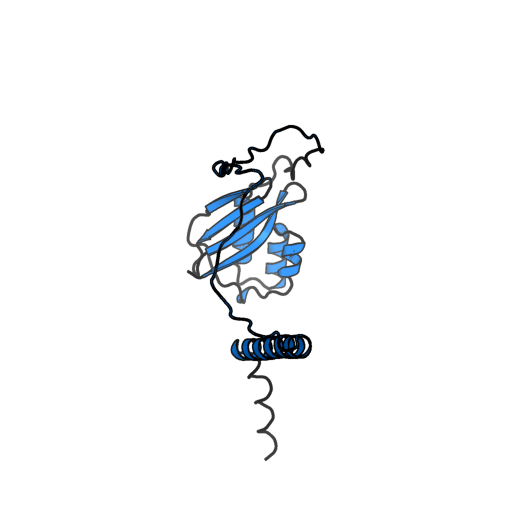ATOM 756 C CA . ARG A 1 107 ? 8.950 -7.390 -8.148 1.00 95.94 107 ARG A CA 1
ATOM 757 C C . ARG A 1 107 ? 9.345 -8.772 -8.660 1.00 95.94 107 ARG A C 1
ATOM 759 O O . ARG A 1 107 ? 9.076 -9.096 -9.816 1.00 95.94 107 ARG A O 1
ATOM 766 N N . THR A 1 108 ? 10.013 -9.572 -7.831 1.00 96.12 108 THR A N 1
ATOM 767 C CA . THR A 1 108 ? 10.517 -10.900 -8.200 1.00 96.12 108 THR A CA 1
ATOM 768 C C . THR A 1 108 ? 9.552 -12.020 -7.828 1.00 96.12 108 THR A C 1
ATOM 770 O O . THR A 1 108 ? 9.630 -13.118 -8.395 1.00 96.12 108 THR A O 1
ATOM 773 N N . ALA A 1 109 ? 8.615 -11.739 -6.920 1.00 95.81 109 ALA A N 1
ATOM 774 C CA . ALA A 1 109 ? 7.550 -12.649 -6.547 1.00 95.81 109 ALA A CA 1
ATOM 775 C C . ALA A 1 109 ? 6.656 -13.020 -7.741 1.00 95.81 109 ALA A C 1
ATOM 777 O O . ALA A 1 109 ? 6.471 -12.282 -8.710 1.00 95.81 109 ALA A O 1
ATOM 778 N N . LYS A 1 110 ? 6.052 -14.209 -7.661 1.00 97.44 110 LYS A N 1
ATOM 779 C CA . LYS A 1 110 ? 4.969 -14.595 -8.575 1.00 97.44 110 LYS A CA 1
ATOM 780 C C . LYS A 1 110 ? 3.742 -13.739 -8.278 1.00 97.44 110 LYS A C 1
ATOM 782 O O . LYS A 1 110 ? 3.466 -13.496 -7.112 1.00 97.44 110 LYS A O 1
ATOM 787 N N . ALA A 1 111 ? 2.982 -13.362 -9.308 1.00 96.94 111 ALA A N 1
ATOM 788 C CA . ALA A 1 111 ? 1.827 -12.470 -9.162 1.00 96.94 111 ALA A CA 1
ATOM 789 C C . ALA A 1 111 ? 0.839 -12.912 -8.066 1.00 96.94 111 ALA A C 1
ATOM 791 O O . ALA A 1 111 ? 0.434 -12.088 -7.253 1.00 96.94 111 ALA A O 1
ATOM 792 N N . ASP A 1 112 ? 0.520 -14.208 -7.983 1.00 97.31 112 ASP A N 1
ATOM 793 C CA . ASP A 1 112 ? -0.376 -14.727 -6.940 1.00 97.31 112 ASP A CA 1
ATOM 794 C C . ASP A 1 112 ? 0.240 -14.621 -5.535 1.00 97.31 112 ASP A C 1
ATOM 796 O O . ASP A 1 112 ? -0.429 -14.186 -4.605 1.00 97.31 112 ASP A O 1
ATOM 800 N N . ALA A 1 113 ? 1.529 -14.943 -5.383 1.00 97.94 113 ALA A N 1
ATOM 801 C CA . ALA A 1 113 ? 2.227 -14.858 -4.098 1.00 97.94 113 ALA A CA 1
ATOM 802 C C . ALA A 1 113 ? 2.409 -13.404 -3.633 1.00 97.94 113 ALA A C 1
ATOM 804 O O . ALA A 1 113 ? 2.221 -13.099 -2.459 1.00 97.94 113 ALA A O 1
ATOM 805 N N . TRP A 1 114 ? 2.731 -12.505 -4.566 1.00 98.25 114 TRP A N 1
ATOM 806 C CA . TRP A 1 114 ? 2.789 -11.066 -4.324 1.00 98.25 114 TRP A CA 1
ATOM 807 C C . TRP A 1 114 ? 1.430 -10.547 -3.857 1.00 98.25 114 TRP A C 1
ATOM 809 O O . TRP A 1 114 ? 1.328 -9.879 -2.833 1.00 98.25 114 TRP A O 1
ATOM 819 N N . TYR A 1 115 ? 0.362 -10.924 -4.561 1.00 98.44 115 TYR A N 1
ATOM 820 C CA . TYR A 1 115 ? -0.993 -10.544 -4.193 1.00 98.44 115 TYR A CA 1
ATOM 821 C C . TYR A 1 115 ? -1.372 -11.048 -2.795 1.00 98.44 115 TYR A C 1
ATOM 823 O O . TYR A 1 115 ? -1.829 -10.257 -1.973 1.00 98.44 115 TYR A O 1
ATOM 831 N N . GLU A 1 116 ? -1.147 -12.332 -2.504 1.00 98.25 116 GLU A N 1
ATOM 832 C CA . GLU A 1 116 ? -1.432 -12.939 -1.199 1.00 98.25 116 GLU A CA 1
ATOM 833 C C . GLU A 1 116 ? -0.681 -12.257 -0.049 1.00 98.25 116 GLU A C 1
ATOM 835 O O . GLU A 1 116 ? -1.274 -12.027 1.007 1.00 98.25 116 GLU A O 1
ATOM 840 N N . ALA A 1 117 ? 0.583 -11.878 -0.258 1.00 98.00 117 ALA A N 1
ATOM 841 C CA . ALA A 1 117 ? 1.360 -11.137 0.733 1.00 98.00 117 ALA A CA 1
ATOM 842 C C . ALA A 1 117 ? 0.707 -9.780 1.058 1.00 98.00 117 ALA A C 1
ATOM 844 O O . ALA A 1 117 ? 0.477 -9.448 2.225 1.00 98.00 117 ALA A O 1
ATOM 845 N N . LEU A 1 118 ? 0.269 -9.046 0.029 1.00 98.25 118 LEU A N 1
ATOM 846 C CA . LEU A 1 118 ? -0.400 -7.755 0.206 1.00 98.25 118 LEU A CA 1
ATOM 847 C C . LEU A 1 118 ? -1.743 -7.864 0.934 1.00 98.25 118 LEU A C 1
ATOM 849 O O . LEU A 1 118 ? -2.108 -6.942 1.672 1.00 98.25 118 LEU A O 1
ATOM 853 N N . LEU A 1 119 ? -2.474 -8.974 0.786 1.00 97.81 119 LEU A N 1
ATOM 854 C CA . LEU A 1 119 ? -3.772 -9.171 1.446 1.00 97.81 119 LEU A CA 1
ATOM 855 C C . LEU A 1 119 ? -3.687 -9.093 2.971 1.00 97.81 119 LEU A C 1
ATOM 857 O O . LEU A 1 119 ? -4.617 -8.600 3.605 1.00 97.81 119 LEU A O 1
ATOM 861 N N . ILE A 1 120 ? -2.570 -9.521 3.565 1.00 97.25 120 ILE A N 1
ATOM 862 C CA . ILE A 1 120 ? -2.381 -9.560 5.025 1.00 97.25 120 ILE A CA 1
ATOM 863 C C . ILE A 1 120 ? -2.595 -8.176 5.652 1.00 97.25 120 ILE A C 1
ATOM 865 O O . ILE A 1 120 ? -3.105 -8.054 6.775 1.00 97.25 120 ILE A O 1
ATOM 869 N N . ASN A 1 121 ? -2.196 -7.128 4.930 1.00 98.19 121 ASN A N 1
ATOM 870 C CA . ASN A 1 121 ? -2.213 -5.748 5.396 1.00 98.19 121 ASN A CA 1
ATOM 871 C C . ASN A 1 121 ? -3.141 -4.845 4.572 1.00 98.19 121 ASN A C 1
ATOM 873 O O . ASN A 1 121 ? -3.135 -3.646 4.816 1.00 98.19 121 ASN A O 1
ATOM 877 N N . SER A 1 122 ? -3.944 -5.378 3.648 1.00 98.38 122 SER A N 1
ATOM 878 C CA . SER A 1 122 ? -4.845 -4.589 2.793 1.00 98.38 122 SER A CA 1
ATOM 879 C C . SER A 1 122 ? -6.281 -4.573 3.303 1.00 98.38 122 SER A C 1
ATOM 881 O O . SER A 1 122 ? -6.770 -5.558 3.853 1.00 98.38 122 SER A O 1
ATOM 883 N N . THR A 1 123 ? -7.010 -3.491 3.031 1.00 98.38 123 THR A N 1
ATOM 884 C CA . THR A 1 123 ? -8.476 -3.524 3.081 1.00 98.38 123 THR A CA 1
ATOM 885 C C . THR A 1 123 ? -9.028 -4.415 1.960 1.00 98.38 123 THR A C 1
ATOM 887 O O . THR A 1 123 ? -8.385 -4.561 0.914 1.00 98.38 123 THR A O 1
ATOM 890 N N . PRO A 1 124 ? -10.251 -4.966 2.099 1.00 97.88 124 PRO A N 1
ATOM 891 C CA . PRO A 1 124 ? -10.904 -5.709 1.016 1.00 97.88 124 PRO A CA 1
ATOM 892 C C . PRO A 1 124 ? -11.041 -4.889 -0.276 1.00 97.88 124 PRO A C 1
ATOM 894 O O . PRO A 1 124 ? -10.919 -5.418 -1.381 1.00 97.88 124 PRO A O 1
ATOM 897 N N . THR A 1 125 ? -11.249 -3.577 -0.141 1.00 97.69 125 THR A N 1
ATOM 898 C CA . THR A 1 125 ? -11.335 -2.644 -1.269 1.00 97.69 125 THR A CA 1
ATOM 899 C C . THR A 1 125 ? -10.007 -2.536 -2.014 1.00 97.69 125 THR A C 1
ATOM 901 O O . THR A 1 125 ? -9.991 -2.608 -3.244 1.00 97.69 125 THR A O 1
ATOM 904 N N . LEU A 1 126 ? -8.888 -2.378 -1.298 1.00 98.25 126 LEU A N 1
ATOM 905 C CA . LEU A 1 126 ? -7.564 -2.344 -1.919 1.00 98.25 126 LEU A CA 1
ATOM 906 C C . LEU A 1 126 ? -7.208 -3.702 -2.533 1.00 98.25 126 LEU A C 1
ATOM 908 O O . LEU A 1 126 ? -6.775 -3.764 -3.683 1.00 98.25 126 LEU A O 1
ATOM 912 N N . ALA A 1 127 ? -7.480 -4.788 -1.812 1.00 97.94 127 ALA A N 1
ATOM 913 C CA . ALA A 1 127 ? -7.303 -6.150 -2.295 1.00 97.94 127 ALA A CA 1
ATOM 914 C C . ALA A 1 127 ? -8.034 -6.394 -3.625 1.00 97.94 127 ALA A C 1
ATOM 916 O O . ALA A 1 127 ? -7.485 -7.008 -4.536 1.00 97.94 127 ALA A O 1
ATOM 917 N N . ALA A 1 128 ? -9.258 -5.893 -3.789 1.00 98.06 128 ALA A N 1
ATOM 918 C CA . ALA A 1 128 ? -9.978 -6.024 -5.053 1.00 98.06 128 ALA A CA 1
ATOM 919 C C . ALA A 1 128 ? -9.285 -5.279 -6.210 1.00 98.06 128 ALA A C 1
ATOM 921 O O . ALA A 1 128 ? -9.260 -5.787 -7.330 1.00 98.06 128 ALA A O 1
ATOM 922 N N . LYS A 1 129 ? -8.694 -4.105 -5.946 1.00 97.25 129 LYS A N 1
ATOM 923 C CA . LYS A 1 129 ? -7.986 -3.293 -6.955 1.00 97.25 129 LYS A CA 1
ATOM 924 C C . LYS A 1 129 ? -6.659 -3.907 -7.396 1.00 97.25 129 LYS A C 1
ATOM 926 O O . LYS A 1 129 ? -6.276 -3.746 -8.549 1.00 97.25 129 LYS A O 1
ATOM 931 N N . LEU A 1 130 ? -5.963 -4.584 -6.485 1.00 96.94 130 LEU A N 1
ATOM 932 C CA . LEU A 1 130 ? -4.656 -5.195 -6.748 1.00 96.94 130 LEU A CA 1
ATOM 933 C C . LEU A 1 130 ? -4.756 -6.586 -7.386 1.00 96.94 130 LEU A C 1
ATOM 935 O O . LEU A 1 130 ? -3.749 -7.156 -7.803 1.00 96.94 130 LEU A O 1
ATOM 939 N N . LYS A 1 131 ? -5.963 -7.148 -7.479 1.00 97.38 131 LYS A N 1
ATOM 940 C CA . LYS A 1 131 ? -6.170 -8.485 -8.028 1.00 97.38 131 LYS A CA 1
ATOM 941 C C . LYS A 1 131 ? -5.758 -8.548 -9.500 1.00 97.38 131 LYS A C 1
ATOM 943 O O . LYS A 1 131 ? -6.275 -7.806 -10.332 1.00 97.38 131 LYS A O 1
ATOM 948 N N . GLY A 1 132 ? -4.873 -9.490 -9.824 1.00 95.62 132 GLY A N 1
ATOM 949 C CA . GLY A 1 132 ? -4.386 -9.710 -11.189 1.00 95.62 132 GLY A CA 1
ATOM 950 C C . GLY A 1 132 ? -3.346 -8.692 -11.665 1.00 95.62 132 GLY A C 1
ATOM 951 O O . GLY A 1 132 ? -2.999 -8.699 -12.845 1.00 95.62 132 GLY A O 1
ATOM 952 N N . VAL A 1 133 ? -2.851 -7.823 -10.777 1.00 97.00 133 VAL A N 1
ATOM 953 C CA . VAL A 1 133 ? -1.701 -6.964 -11.068 1.00 97.00 133 VAL A CA 1
ATOM 954 C C . VAL A 1 133 ? -0.438 -7.825 -11.107 1.00 97.00 133 VAL A C 1
ATOM 956 O O . VAL A 1 133 ? -0.202 -8.638 -10.217 1.00 97.00 133 VAL A O 1
ATOM 959 N N . ASP A 1 134 ? 0.369 -7.646 -12.152 1.00 96.75 134 ASP A N 1
ATOM 960 C CA . ASP A 1 134 ? 1.691 -8.263 -12.253 1.00 96.75 134 ASP A CA 1
ATOM 961 C C . ASP A 1 134 ? 2.712 -7.378 -11.518 1.00 96.75 134 ASP A C 1
ATOM 963 O O . ASP A 1 134 ? 2.840 -6.204 -11.881 1.00 96.75 134 ASP A O 1
ATOM 967 N N . PRO A 1 135 ? 3.452 -7.893 -10.520 1.00 96.75 135 PRO A N 1
ATOM 968 C CA . PRO A 1 135 ? 4.395 -7.096 -9.742 1.00 96.75 135 PRO A CA 1
ATOM 969 C C . PRO A 1 135 ? 5.495 -6.454 -10.597 1.00 96.75 135 PRO A C 1
ATOM 971 O O . PRO A 1 135 ? 6.033 -5.419 -10.219 1.00 96.75 135 PRO A O 1
ATOM 974 N N . VAL A 1 136 ? 5.779 -6.956 -11.806 1.00 96.50 136 VAL A N 1
ATOM 975 C CA . VAL A 1 136 ? 6.760 -6.331 -12.710 1.00 96.50 136 VAL A CA 1
ATOM 976 C C . VAL A 1 136 ? 6.419 -4.876 -13.073 1.00 96.50 136 VAL A C 1
ATOM 978 O O . VAL A 1 136 ? 7.322 -4.121 -13.442 1.00 96.50 136 VAL A O 1
ATOM 981 N N . VAL A 1 137 ? 5.140 -4.482 -12.976 1.00 95.25 137 VAL A N 1
ATOM 982 C CA . VAL A 1 137 ? 4.652 -3.129 -13.309 1.00 95.25 137 VAL A CA 1
ATOM 983 C C . VAL A 1 137 ? 4.788 -2.130 -12.159 1.00 95.25 137 VAL A C 1
ATOM 985 O O . VAL A 1 137 ? 4.532 -0.942 -12.365 1.00 95.25 137 VAL A O 1
ATOM 988 N N . VAL A 1 138 ? 5.172 -2.588 -10.964 1.00 96.25 138 VAL A N 1
ATOM 989 C CA . VAL A 1 138 ? 5.454 -1.716 -9.820 1.00 96.25 138 VAL A CA 1
ATOM 990 C C . VAL A 1 138 ? 6.620 -0.787 -10.189 1.00 96.25 138 VAL A C 1
ATOM 992 O O . VAL A 1 138 ? 7.648 -1.256 -10.683 1.00 96.25 138 VAL A O 1
ATOM 995 N N . PRO A 1 139 ? 6.485 0.539 -10.002 1.00 94.19 139 PRO A N 1
ATOM 996 C CA . PRO A 1 139 ? 7.445 1.506 -10.530 1.00 94.19 139 PRO A CA 1
ATOM 997 C C . PRO A 1 139 ? 8.752 1.591 -9.731 1.00 94.19 139 PRO A C 1
ATOM 999 O O . PRO A 1 139 ? 9.640 2.332 -10.141 1.00 94.19 139 PRO A O 1
ATOM 1002 N N . ALA A 1 140 ? 8.867 0.909 -8.593 1.00 95.81 140 ALA A N 1
ATOM 1003 C CA . ALA A 1 140 ? 9.990 0.992 -7.660 1.00 95.81 140 ALA A CA 1
ATOM 1004 C C . ALA A 1 140 ? 10.489 -0.405 -7.271 1.00 95.81 140 ALA A C 1
ATOM 1006 O O . ALA A 1 140 ? 9.707 -1.353 -7.270 1.00 95.81 140 ALA A O 1
ATOM 1007 N N . ASP A 1 141 ? 11.770 -0.520 -6.922 1.00 95.00 141 ASP A N 1
ATOM 1008 C CA . ASP A 1 141 ? 12.392 -1.784 -6.494 1.00 95.00 141 ASP A CA 1
ATOM 1009 C C . ASP A 1 141 ? 12.776 -1.782 -5.008 1.00 95.00 141 ASP A C 1
ATOM 1011 O O . ASP A 1 141 ? 12.937 -2.840 -4.400 1.00 95.00 141 ASP A O 1
ATOM 1015 N N . ARG A 1 142 ? 12.979 -0.604 -4.403 1.00 96.81 142 ARG A N 1
ATOM 1016 C CA . ARG A 1 142 ? 13.447 -0.508 -3.013 1.00 96.81 142 ARG A CA 1
ATOM 1017 C C . ARG A 1 142 ? 13.099 0.811 -2.336 1.00 96.81 142 ARG A C 1
ATOM 1019 O O . ARG A 1 142 ? 12.986 1.853 -2.979 1.00 96.81 142 ARG A O 1
ATOM 1026 N N . LEU A 1 143 ? 13.057 0.764 -1.006 1.00 97.50 143 LEU A N 1
ATOM 1027 C CA . LEU A 1 143 ? 13.065 1.945 -0.145 1.00 97.50 143 LEU A CA 1
ATOM 1028 C C . LEU A 1 143 ? 14.458 2.594 -0.161 1.00 97.50 143 LEU A C 1
ATOM 1030 O O . LEU A 1 143 ? 15.476 1.899 -0.161 1.00 97.50 143 LEU A O 1
ATOM 1034 N N . THR A 1 144 ? 14.513 3.924 -0.157 1.00 97.81 144 THR A N 1
ATOM 1035 C CA . THR A 1 144 ? 15.769 4.700 -0.184 1.00 97.81 144 THR A CA 1
ATOM 1036 C C . THR A 1 144 ? 15.992 5.547 1.066 1.00 97.81 144 THR A C 1
ATOM 1038 O O . THR A 1 144 ? 17.031 6.194 1.196 1.00 97.81 144 THR A O 1
ATOM 1041 N N . GLY A 1 145 ? 15.060 5.522 2.017 1.00 95.50 145 GLY A N 1
ATOM 1042 C CA . GLY A 1 145 ? 15.128 6.329 3.228 1.00 95.50 145 GLY A CA 1
ATOM 1043 C C . GLY A 1 145 ? 13.994 6.037 4.213 1.00 95.50 145 GLY A C 1
ATOM 1044 O O . GLY A 1 145 ? 13.192 5.129 3.983 1.00 95.50 145 GLY A O 1
ATOM 1045 N N . PRO A 1 146 ? 13.946 6.783 5.331 1.00 96.12 146 PRO A N 1
ATOM 1046 C CA . PRO A 1 146 ? 12.969 6.564 6.390 1.00 96.12 146 PRO A CA 1
ATOM 1047 C C . PRO A 1 146 ? 11.557 6.993 5.976 1.00 96.12 146 PRO A C 1
ATOM 1049 O O . PRO A 1 146 ? 11.375 7.870 5.130 1.00 96.12 146 PRO A O 1
ATOM 1052 N N . ALA A 1 147 ? 10.561 6.401 6.634 1.00 97.00 147 ALA A N 1
ATOM 1053 C CA . ALA A 1 147 ? 9.162 6.768 6.469 1.00 97.00 147 ALA A CA 1
ATOM 1054 C C . ALA A 1 147 ? 8.855 8.151 7.063 1.00 97.00 147 ALA A C 1
ATOM 1056 O O . ALA A 1 147 ? 9.393 8.519 8.110 1.00 97.00 147 ALA A O 1
ATOM 1057 N N . THR A 1 148 ? 7.910 8.867 6.457 1.00 98.06 148 THR A N 1
ATOM 1058 C CA . THR A 1 148 ? 7.234 10.016 7.075 1.00 98.06 148 THR A CA 1
ATOM 1059 C C . THR A 1 148 ? 5.790 9.639 7.380 1.00 98.06 148 THR A C 1
ATOM 1061 O O . THR A 1 148 ? 5.076 9.168 6.501 1.00 98.06 148 THR A O 1
ATOM 1064 N N . VAL A 1 149 ? 5.353 9.842 8.624 1.00 97.88 149 VAL A N 1
ATOM 1065 C CA . VAL A 1 149 ? 4.008 9.474 9.093 1.00 97.88 149 VAL A CA 1
ATOM 1066 C C . VAL A 1 149 ? 3.214 10.740 9.390 1.00 97.88 149 VAL A C 1
ATOM 1068 O O . VAL A 1 149 ? 3.638 11.562 10.201 1.00 97.88 149 VAL A O 1
ATOM 1071 N N . VAL A 1 150 ? 2.053 10.888 8.755 1.00 97.56 150 VAL A N 1
ATOM 1072 C CA . VAL A 1 150 ? 1.182 12.059 8.890 1.00 97.56 150 VAL A CA 1
ATOM 1073 C C . VAL A 1 150 ? -0.231 11.607 9.275 1.00 97.56 150 VAL A C 1
ATOM 1075 O O . VAL A 1 150 ? -0.956 11.056 8.443 1.00 97.56 150 VAL A O 1
ATOM 1078 N N . PRO A 1 151 ? -0.669 11.836 10.526 1.00 95.06 151 PRO A N 1
ATOM 1079 C CA . PRO A 1 151 ? -2.063 11.636 10.913 1.00 95.06 151 PRO A CA 1
ATOM 1080 C C . PRO A 1 151 ? -2.981 12.591 10.140 1.00 95.06 151 PRO A C 1
ATOM 1082 O O . PRO A 1 151 ? -2.704 13.788 10.058 1.00 95.06 151 PRO A O 1
ATOM 1085 N N . ARG A 1 152 ? -4.086 12.080 9.585 1.00 93.06 152 ARG A N 1
ATOM 1086 C CA . ARG A 1 152 ? -5.066 12.884 8.823 1.00 93.06 152 ARG A CA 1
ATOM 1087 C C . ARG A 1 152 ? -6.438 12.976 9.489 1.00 93.06 152 ARG A C 1
ATOM 1089 O O . ARG A 1 152 ? -7.249 13.802 9.089 1.00 93.06 152 ARG A O 1
ATOM 1096 N N . GLY A 1 153 ? -6.696 12.154 10.502 1.00 87.38 153 GLY A N 1
ATOM 1097 C CA . GLY A 1 153 ? -7.944 12.149 11.259 1.00 87.38 153 GLY A CA 1
ATOM 1098 C C . GLY A 1 153 ? -8.027 10.957 12.207 1.00 87.38 153 GLY A C 1
ATOM 1099 O O . GLY A 1 153 ? -7.074 10.183 12.338 1.00 87.38 153 GLY A O 1
ATOM 1100 N N . SER A 1 154 ? -9.174 10.788 12.863 1.00 86.56 154 SER A N 1
ATOM 1101 C CA . SER A 1 154 ? -9.437 9.620 13.706 1.00 86.56 154 SER A CA 1
ATOM 1102 C C . SER A 1 154 ? -9.415 8.340 12.863 1.00 86.56 154 SER A C 1
ATOM 1104 O O . SER A 1 154 ? -10.240 8.135 11.978 1.00 86.56 154 SER A O 1
ATOM 1106 N N . GLY A 1 155 ? -8.430 7.479 13.124 1.00 92.00 155 GLY A N 1
ATOM 1107 C CA . GLY A 1 155 ? -8.270 6.209 12.414 1.00 92.00 155 GLY A CA 1
ATOM 1108 C C . GLY A 1 155 ? -7.841 6.324 10.951 1.00 92.00 155 GLY A C 1
ATOM 1109 O O . GLY A 1 155 ? -8.054 5.375 10.203 1.00 92.00 155 GLY A O 1
ATOM 1110 N N . LEU A 1 156 ? -7.238 7.449 10.548 1.00 95.81 156 LEU A N 1
ATOM 1111 C CA . LEU A 1 156 ? -6.669 7.657 9.216 1.00 95.81 156 LEU A CA 1
ATOM 1112 C C . LEU A 1 156 ? -5.246 8.216 9.326 1.00 95.81 156 LEU A C 1
ATOM 1114 O O . LEU A 1 156 ? -5.023 9.290 9.892 1.00 95.81 156 LEU A O 1
ATOM 1118 N N . VAL A 1 157 ? -4.288 7.500 8.742 1.00 97.81 157 VAL A N 1
ATOM 1119 C CA . VAL A 1 157 ? -2.870 7.874 8.718 1.00 97.81 157 VAL A CA 1
ATOM 1120 C C . VAL A 1 157 ? -2.340 7.720 7.302 1.00 97.81 157 VAL A C 1
ATOM 1122 O O . VAL A 1 157 ? -2.614 6.729 6.632 1.00 97.81 157 VAL A O 1
ATOM 1125 N N . GLU A 1 158 ? -1.557 8.690 6.851 1.00 98.44 158 GLU A N 1
ATOM 1126 C CA . GLU A 1 158 ? -0.754 8.563 5.641 1.00 98.44 158 GLU A CA 1
ATOM 1127 C C . GLU A 1 158 ? 0.697 8.290 6.018 1.00 98.44 158 GLU A C 1
ATOM 1129 O O . GLU A 1 158 ? 1.240 8.900 6.941 1.00 98.44 158 GLU A O 1
ATOM 1134 N N . VAL A 1 159 ? 1.321 7.362 5.304 1.00 98.56 159 VAL A N 1
ATOM 1135 C CA . VAL A 1 159 ? 2.736 7.038 5.447 1.00 98.56 159 VAL A CA 1
ATOM 1136 C C . VAL A 1 159 ? 3.379 7.152 4.078 1.00 98.56 159 VAL A C 1
ATOM 1138 O O . VAL A 1 159 ? 2.944 6.489 3.139 1.00 98.56 159 VAL A O 1
ATOM 1141 N N . SER A 1 160 ? 4.407 7.982 3.956 1.00 98.38 160 SER A N 1
ATOM 1142 C CA . SER A 1 160 ? 5.190 8.098 2.731 1.00 98.38 160 SER A CA 1
ATOM 1143 C C . SER A 1 160 ? 6.585 7.516 2.907 1.00 98.38 160 SER A C 1
ATOM 1145 O O . SER A 1 160 ? 7.216 7.673 3.955 1.00 98.38 160 SER A O 1
ATOM 1147 N N . TYR A 1 161 ? 7.070 6.851 1.864 1.00 98.25 161 TYR A N 1
ATOM 1148 C CA . TYR A 1 161 ? 8.417 6.308 1.787 1.00 98.25 161 TYR A CA 1
ATOM 1149 C C . TYR A 1 161 ? 9.128 6.850 0.549 1.00 98.25 161 TYR A C 1
ATOM 1151 O O . TYR A 1 161 ? 8.592 6.722 -0.557 1.00 98.25 161 TYR A O 1
ATOM 1159 N N . PRO A 1 162 ? 10.348 7.392 0.684 1.00 98.12 162 PRO A N 1
ATOM 1160 C CA . PRO A 1 162 ? 11.192 7.606 -0.477 1.00 98.12 162 PRO A CA 1
ATOM 1161 C C . PRO A 1 162 ? 11.582 6.239 -1.062 1.00 98.12 162 PRO A C 1
ATOM 1163 O O . PRO A 1 162 ? 12.001 5.323 -0.345 1.00 98.12 162 PRO A O 1
ATOM 1166 N N . VAL A 1 163 ? 11.421 6.106 -2.373 1.00 98.19 163 VAL A N 1
ATOM 1167 C CA . VAL A 1 163 ? 11.796 4.932 -3.165 1.00 98.19 163 VAL A CA 1
ATOM 1168 C C . VAL A 1 163 ? 12.767 5.344 -4.266 1.00 98.19 163 VAL A C 1
ATOM 1170 O O . VAL A 1 163 ? 13.028 6.525 -4.488 1.00 98.19 163 VAL A O 1
ATOM 1173 N N . ASP A 1 164 ? 13.360 4.379 -4.954 1.00 97.19 164 ASP A N 1
ATOM 1174 C CA . ASP A 1 164 ? 14.350 4.647 -5.999 1.00 97.19 164 ASP A CA 1
ATOM 1175 C C . ASP A 1 164 ? 13.778 5.324 -7.254 1.00 97.19 164 ASP A C 1
ATOM 1177 O O . ASP A 1 164 ? 14.531 5.933 -8.012 1.00 97.19 164 ASP A O 1
ATOM 1181 N N . SER A 1 165 ? 12.457 5.289 -7.440 1.00 96.56 165 SER A N 1
ATOM 1182 C CA . SER A 1 165 ? 11.755 5.954 -8.545 1.00 96.56 165 SER A CA 1
ATOM 1183 C C . SER A 1 165 ? 10.888 7.155 -8.145 1.00 96.56 165 SER A C 1
ATOM 1185 O O . SER A 1 165 ? 10.152 7.677 -8.987 1.00 96.56 165 SER A O 1
ATOM 1187 N N . GLY A 1 166 ? 10.941 7.602 -6.885 1.00 97.56 166 GLY A N 1
ATOM 1188 C CA . GLY A 1 166 ? 10.116 8.705 -6.389 1.00 97.56 166 GLY A CA 1
ATOM 1189 C C . GLY A 1 166 ? 9.648 8.508 -4.950 1.00 97.56 166 GLY A C 1
ATOM 1190 O O . GLY A 1 166 ? 10.446 8.178 -4.077 1.00 97.56 166 GLY A O 1
ATOM 1191 N N . THR A 1 167 ? 8.354 8.707 -4.697 1.00 98.31 167 THR A N 1
ATOM 1192 C CA . THR A 1 167 ? 7.744 8.558 -3.367 1.00 98.31 167 THR A CA 1
ATOM 1193 C C . THR A 1 167 ? 6.553 7.609 -3.423 1.00 98.31 167 THR A C 1
ATOM 1195 O O . THR A 1 167 ? 5.631 7.802 -4.210 1.00 98.31 167 THR A O 1
ATOM 1198 N N . LEU A 1 168 ? 6.570 6.584 -2.575 1.00 98.44 168 LEU A N 1
ATOM 1199 C CA . LEU A 1 168 ? 5.436 5.700 -2.322 1.00 98.44 168 LEU A CA 1
ATOM 1200 C C . LEU A 1 168 ? 4.574 6.316 -1.220 1.00 98.44 168 LEU A C 1
ATOM 1202 O O . LEU A 1 168 ? 5.078 6.570 -0.128 1.00 98.44 168 LEU A O 1
ATOM 1206 N N . LEU A 1 169 ? 3.286 6.521 -1.482 1.00 98.44 169 LEU A N 1
ATOM 1207 C CA . LEU A 1 169 ? 2.319 7.008 -0.504 1.00 98.44 169 LEU A CA 1
ATOM 1208 C C . LEU A 1 169 ? 1.332 5.892 -0.159 1.00 98.44 169 LEU A C 1
ATOM 1210 O O . LEU A 1 169 ? 0.626 5.370 -1.020 1.00 98.44 169 LEU A O 1
ATOM 1214 N N . LEU A 1 170 ? 1.261 5.547 1.120 1.00 98.69 170 LEU A N 1
ATOM 1215 C CA . LEU A 1 170 ? 0.336 4.561 1.656 1.00 98.69 170 LEU A CA 1
ATOM 1216 C C . LEU A 1 170 ? -0.689 5.251 2.543 1.00 98.69 170 LEU A C 1
ATOM 1218 O O . LEU A 1 170 ? -0.343 5.980 3.472 1.00 98.69 170 LEU A O 1
ATOM 1222 N N . ARG A 1 171 ? -1.965 4.977 2.287 1.00 98.56 171 ARG A N 1
ATOM 1223 C CA . ARG A 1 171 ? -3.064 5.416 3.147 1.00 98.56 171 ARG A CA 1
ATOM 1224 C C . ARG A 1 171 ? -3.521 4.255 4.007 1.00 98.56 171 ARG A C 1
ATOM 1226 O O . ARG A 1 171 ? -3.904 3.218 3.472 1.00 98.56 171 ARG A O 1
ATOM 1233 N N . LEU A 1 172 ? -3.519 4.442 5.321 1.00 98.44 172 LEU A N 1
ATOM 1234 C CA . LEU A 1 172 ? -3.921 3.442 6.297 1.00 98.44 172 LEU A CA 1
ATOM 1235 C C . LEU A 1 172 ? -5.176 3.882 7.034 1.00 98.44 172 LEU A C 1
ATOM 1237 O O . LEU A 1 172 ? -5.283 5.025 7.478 1.00 98.44 172 LEU A O 1
ATOM 1241 N N . VAL A 1 173 ? -6.097 2.941 7.204 1.00 97.81 173 VAL A N 1
ATOM 1242 C CA . VAL A 1 173 ? -7.340 3.111 7.953 1.00 97.81 173 VAL A CA 1
ATOM 1243 C C . VAL A 1 173 ? -7.431 2.078 9.066 1.00 97.81 173 VAL A C 1
ATOM 1245 O O . VAL A 1 173 ? -6.835 1.001 8.982 1.00 97.81 173 VAL A O 1
ATOM 1248 N N . VAL A 1 174 ? -8.193 2.390 10.108 1.00 96.56 174 VAL A N 1
ATOM 1249 C CA . VAL A 1 174 ? -8.562 1.402 11.123 1.00 96.56 174 VAL A CA 1
ATOM 1250 C C . VAL A 1 174 ? -9.776 0.615 10.637 1.00 96.56 174 VAL A C 1
ATOM 1252 O O . VAL A 1 174 ? -10.857 1.170 10.460 1.00 96.56 174 VAL A O 1
ATOM 1255 N N . GLY A 1 175 ? -9.594 -0.688 10.439 1.00 93.38 175 GLY A N 1
ATOM 1256 C CA . GLY A 1 175 ? -10.646 -1.640 10.099 1.00 93.38 175 GLY A CA 1
ATOM 1257 C C . GLY A 1 175 ? -10.486 -2.903 10.935 1.00 93.38 175 GLY A C 1
ATOM 1258 O O . GLY A 1 175 ? -9.366 -3.344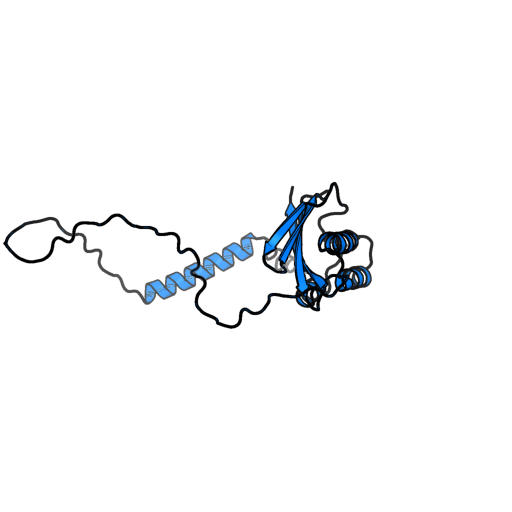 11.180 1.00 93.38 175 GLY A O 1
ATOM 1259 N N . GLU A 1 176 ? -11.595 -3.465 11.418 1.00 90.44 176 GLU A N 1
ATOM 1260 C CA . GLU A 1 176 ? -11.580 -4.703 12.218 1.00 90.44 176 GLU A CA 1
ATOM 1261 C C . GLU A 1 176 ? -10.647 -4.626 13.448 1.00 90.44 176 GLU A C 1
ATOM 1263 O O . GLU A 1 176 ? -9.991 -5.595 13.822 1.00 90.44 176 GLU A O 1
ATOM 1268 N N . GLY A 1 177 ? -10.538 -3.444 14.066 1.00 94.19 177 GLY A N 1
ATOM 1269 C CA . GLY A 1 177 ? -9.685 -3.232 15.239 1.00 94.19 177 GLY A CA 1
ATOM 1270 C C . GLY A 1 177 ? -8.182 -3.149 14.949 1.00 94.19 177 GLY A C 1
ATOM 1271 O O . GLY A 1 177 ? -7.379 -3.119 15.881 1.00 94.19 177 GLY A O 1
ATOM 1272 N N . ARG A 1 178 ? -7.761 -3.082 13.683 1.00 96.25 178 ARG A N 1
ATOM 1273 C CA . ARG A 1 178 ? -6.347 -2.998 13.289 1.00 96.25 178 ARG A CA 1
ATOM 1274 C C . ARG A 1 178 ? -6.130 -1.995 12.163 1.00 96.25 178 ARG A C 1
ATOM 1276 O O . ARG A 1 178 ? -7.057 -1.614 11.459 1.00 96.25 178 ARG A O 1
ATOM 1283 N N . TRP A 1 179 ? -4.881 -1.587 11.969 1.00 97.94 179 TRP A N 1
ATOM 1284 C CA . TRP A 1 179 ? -4.503 -0.817 10.789 1.00 97.94 179 TRP A CA 1
ATOM 1285 C C . TRP A 1 179 ? -4.449 -1.711 9.552 1.00 97.94 179 TRP A C 1
ATOM 1287 O O . TRP A 1 179 ? -3.908 -2.823 9.599 1.00 97.94 179 TRP A O 1
ATOM 1297 N N . LEU A 1 180 ? -4.996 -1.191 8.458 1.00 98.38 180 LEU A N 1
ATOM 1298 C CA . LEU A 1 180 ? -4.998 -1.782 7.127 1.00 98.38 180 LEU A CA 1
ATOM 1299 C C . LEU A 1 180 ? -4.688 -0.692 6.102 1.00 98.38 180 LEU A C 1
ATOM 1301 O O . LEU A 1 180 ? -5.144 0.441 6.236 1.00 98.38 180 LEU A O 1
ATOM 1305 N N . VAL A 1 181 ? -3.936 -1.038 5.067 1.00 98.62 181 VAL A N 1
ATOM 1306 C CA . VAL A 1 181 ? -3.675 -0.180 3.916 1.00 98.62 181 VAL A CA 1
ATOM 1307 C C . VAL A 1 181 ? -4.921 -0.164 3.036 1.00 98.62 181 VAL A C 1
ATOM 1309 O O . VAL A 1 181 ? -5.403 -1.202 2.589 1.00 98.62 181 VAL A O 1
ATOM 1312 N N . ASP A 1 182 ? -5.460 1.024 2.804 1.00 98.19 182 ASP A N 1
ATOM 1313 C CA . ASP A 1 182 ? -6.642 1.264 1.974 1.00 98.19 182 ASP A CA 1
ATOM 1314 C C . ASP A 1 182 ? -6.293 1.829 0.590 1.00 98.19 182 ASP A C 1
ATOM 1316 O O . ASP A 1 182 ? -7.051 1.691 -0.374 1.00 98.19 182 ASP A O 1
ATOM 1320 N N . GLY A 1 183 ? -5.129 2.466 0.475 1.00 97.81 183 GLY A N 1
ATOM 1321 C CA . GLY A 1 183 ? -4.677 3.086 -0.760 1.00 97.81 183 GLY A CA 1
ATOM 1322 C C . GLY A 1 183 ? -3.170 3.009 -0.922 1.00 97.81 183 GLY A C 1
ATOM 1323 O O . GLY A 1 183 ? -2.429 3.111 0.055 1.00 97.81 183 GLY A O 1
ATOM 1324 N N . VAL A 1 184 ? -2.755 2.859 -2.176 1.00 98.06 184 VAL A N 1
ATOM 1325 C CA . VAL A 1 184 ? -1.366 2.918 -2.625 1.00 98.06 184 VAL A CA 1
ATOM 1326 C C . VAL A 1 184 ? -1.310 3.931 -3.754 1.00 98.06 184 VAL A C 1
ATOM 1328 O O . VAL A 1 184 ? -2.068 3.808 -4.718 1.00 98.06 184 VAL A O 1
ATOM 1331 N N . ASP A 1 185 ? -0.429 4.910 -3.623 1.00 97.12 185 ASP A N 1
ATOM 1332 C CA . ASP A 1 185 ? -0.131 5.894 -4.654 1.00 97.12 185 ASP A CA 1
ATOM 1333 C C . ASP A 1 185 ? 1.385 6.011 -4.839 1.00 97.12 185 ASP A C 1
ATOM 1335 O O . ASP A 1 185 ? 2.171 5.630 -3.967 1.00 97.12 185 ASP A O 1
ATOM 1339 N N . TRP A 1 186 ? 1.801 6.51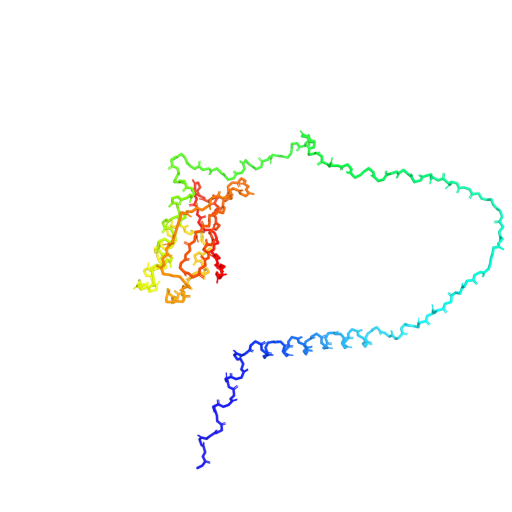6 -5.993 1.00 96.19 186 TRP A N 1
ATOM 1340 C CA . TRP A 1 186 ? 3.199 6.734 -6.318 1.00 96.19 186 TRP A CA 1
ATOM 1341 C C . TRP A 1 186 ? 3.370 8.050 -7.062 1.00 96.19 186 TRP A C 1
ATOM 1343 O O . TRP A 1 186 ? 2.793 8.274 -8.128 1.00 96.19 186 TRP A O 1
ATOM 1353 N N . GLU A 1 187 ? 4.245 8.885 -6.523 1.00 96.00 187 GLU A N 1
ATOM 1354 C CA . GLU A 1 187 ? 4.659 10.131 -7.142 1.00 96.00 187 GLU A CA 1
ATOM 1355 C C . GLU A 1 187 ? 6.051 9.959 -7.737 1.00 96.00 187 GLU A C 1
ATOM 1357 O O . GLU A 1 187 ? 6.995 9.559 -7.053 1.00 96.00 187 GLU A O 1
ATOM 1362 N N . ARG A 1 188 ? 6.185 10.270 -9.028 1.00 93.69 188 ARG A N 1
ATOM 1363 C CA . ARG A 1 188 ? 7.478 10.246 -9.712 1.00 93.69 188 ARG A CA 1
ATOM 1364 C C . ARG A 1 188 ? 8.372 11.374 -9.185 1.00 93.69 188 ARG A C 1
ATOM 1366 O O . ARG A 1 188 ? 7.925 12.518 -9.135 1.00 93.69 188 ARG A O 1
ATOM 1373 N N . GLY A 1 189 ? 9.620 11.032 -8.862 1.00 79.88 189 GLY A N 1
ATOM 1374 C CA . GLY A 1 189 ? 10.688 11.985 -8.524 1.00 79.88 189 GLY A CA 1
ATOM 1375 C C . GLY A 1 189 ? 11.441 12.541 -9.727 1.00 79.88 189 GLY A C 1
ATOM 1376 O O . GLY A 1 189 ? 11.346 11.951 -10.830 1.00 79.88 189 GLY A O 1
#

Radius of gyration: 29.38 Å; chains: 1; bounding box: 54×77×75 Å

Foldseek 3Di:
DPPPPDPPPPPVCPDPVNVVVVVVVVVCVVVVVVPVVDDDDDDDDDDDDDDDDDDDDDDPDDDPPPPDDPDPDPDDDPPPPPFQAADPPADDQQVLVVQLVVLLLPLVDALVVSLVSNVVQADPQVSVVSPPDRSVPRQFNDFDDDKDWDDDDRQWIWIWTQTPFAIWIWIWGRDPNYIHTHDIDGDGD